Protein AF-A0AA41MYR1-F1 (afdb_monomer_lite)

pLDDT: mean 77.7, std 19.56, range [28.16, 98.12]

Sequence (293 aa):
MASEVIKYEYHVLYSSSYQVPVLYFRASFLDGRPLALKDIWEGVHECYQTRLLQGPWDTITQQEHPILGQPFFVLHPCKTNEFMTPILKNAQKINRLSLKFGDDENPQSLDIRFFLTNYNKWSSQSWFSLHRVEIIFNNSVQATFNVTGIYAPTSYSYHCQRVSSLQQRDALLLPSDTDDVSSLWEVTFVDFQIQGFTIEGRQFAKARDCTSSFSPAVLIGLAMSLILLLVLAYALHMLIYLRYLDRHYEFITSPAHFPPLKARDMAEEKELLRSQGIECYELRSQQICKIYV

InterPro domains:
  IPR007135 Ubiquitin-like-conjugating enzyme Atg3/Atg10 [PF03987] (3-93)
  IPR008388 V0 complex accessory subunit Ac45 [PTHR12471] (93-259)
  IPR046756 V-type proton ATPase subunit S1/VOA1, transmembrane domain [PF20520] (213-248)

Organism: Sciurus carolinensis (NCBI:txid30640)

Structure (mmCIF, N/CA/C/O backbone):
data_AF-A0AA41MYR1-F1
#
_entry.id   AF-A0AA41MYR1-F1
#
loop_
_atom_site.group_PDB
_atom_site.id
_atom_site.type_symbol
_atom_site.label_atom_id
_atom_site.label_alt_id
_atom_site.label_comp_id
_atom_site.label_asym_id
_atom_site.label_entity_id
_atom_site.label_seq_id
_atom_site.pdbx_PDB_ins_code
_atom_site.Cartn_x
_atom_site.Cartn_y
_atom_site.Cartn_z
_atom_site.occupancy
_atom_site.B_iso_or_equiv
_atom_site.auth_seq_id
_atom_site.auth_comp_id
_atom_site.auth_asym_id
_atom_site.auth_atom_id
_atom_site.pdbx_PDB_model_num
ATOM 1 N N . MET A 1 1 ? -3.295 21.783 44.859 1.00 38.41 1 MET A N 1
ATOM 2 C CA . MET A 1 1 ? -4.751 21.740 44.610 1.00 38.41 1 MET A CA 1
ATOM 3 C C . MET A 1 1 ? -5.062 20.359 44.065 1.00 38.41 1 MET A C 1
ATOM 5 O O . MET A 1 1 ? -4.294 19.892 43.233 1.00 38.41 1 MET A O 1
ATOM 9 N N . ALA A 1 2 ? -6.060 19.660 44.607 1.00 51.03 2 ALA A N 1
ATOM 10 C CA . ALA A 1 2 ? -6.429 18.339 44.104 1.00 51.03 2 ALA A CA 1
ATOM 11 C C . ALA A 1 2 ? -6.940 18.486 42.663 1.00 51.03 2 ALA A C 1
ATOM 13 O O . ALA A 1 2 ? -7.755 19.364 42.399 1.00 51.03 2 ALA A O 1
ATOM 14 N N . SER A 1 3 ? -6.418 17.678 41.742 1.00 62.41 3 SER A N 1
ATOM 15 C CA . SER A 1 3 ? -6.932 17.619 40.374 1.00 62.41 3 SER A CA 1
ATOM 16 C C . SER A 1 3 ? -8.319 16.983 40.427 1.00 62.41 3 SER A C 1
ATOM 18 O O . SER A 1 3 ? -8.440 15.821 40.821 1.00 62.41 3 SER A O 1
ATOM 20 N N . GLU A 1 4 ? -9.366 17.745 40.115 1.00 77.06 4 GLU A N 1
ATOM 21 C CA . GLU A 1 4 ? -10.720 17.200 40.038 1.00 77.06 4 GLU A CA 1
ATOM 22 C C . GLU A 1 4 ? -10.826 16.277 38.819 1.00 77.06 4 GLU A C 1
ATOM 24 O O . GLU A 1 4 ? -10.521 16.655 37.689 1.00 77.06 4 GLU A O 1
ATOM 29 N N . VAL A 1 5 ? -11.231 15.030 39.057 1.00 84.56 5 VAL A N 1
ATOM 30 C CA . VAL A 1 5 ? -11.364 14.016 38.008 1.00 84.56 5 VAL A CA 1
ATOM 31 C C . VAL A 1 5 ? -12.764 14.102 37.403 1.00 84.56 5 VAL A C 1
ATOM 33 O O . VAL A 1 5 ? -13.764 14.024 38.119 1.00 84.56 5 VAL A O 1
ATOM 36 N N . ILE A 1 6 ? -12.832 14.226 36.078 1.00 89.44 6 ILE A N 1
ATOM 37 C CA . ILE A 1 6 ? -14.083 14.312 35.317 1.00 89.44 6 ILE A CA 1
ATOM 38 C C . ILE A 1 6 ? -14.352 12.966 34.640 1.00 89.44 6 ILE A C 1
ATOM 40 O O . ILE A 1 6 ? -13.485 12.409 33.964 1.00 89.44 6 ILE A O 1
ATOM 44 N N . LYS A 1 7 ? -15.572 12.450 34.794 1.00 90.44 7 LYS A N 1
ATOM 45 C CA . LYS A 1 7 ? -16.062 11.263 34.094 1.00 90.44 7 LYS A CA 1
ATOM 46 C C . LYS A 1 7 ? -16.790 11.686 32.824 1.00 90.44 7 LYS A C 1
ATOM 48 O O . LYS A 1 7 ? -17.745 12.456 32.892 1.00 90.44 7 LYS A O 1
ATOM 53 N N . TYR A 1 8 ? -16.383 11.119 31.692 1.00 92.19 8 TYR A N 1
ATOM 54 C CA . TYR A 1 8 ? -17.065 11.285 30.411 1.00 92.19 8 TYR A CA 1
ATOM 55 C C . TYR A 1 8 ? -17.783 10.002 29.997 1.00 92.19 8 TYR A C 1
ATOM 57 O O . TYR A 1 8 ? -17.274 8.896 30.178 1.00 92.19 8 TYR A O 1
ATOM 65 N N . GLU A 1 9 ? -18.956 10.165 29.403 1.00 93.50 9 GLU A N 1
ATOM 66 C CA . GLU A 1 9 ? -19.719 9.109 28.747 1.00 93.50 9 GLU A CA 1
ATOM 67 C C . GLU A 1 9 ? -20.004 9.536 27.314 1.00 93.50 9 GLU A C 1
ATOM 69 O O . GLU A 1 9 ? -20.480 10.649 27.090 1.00 93.50 9 GLU A O 1
ATOM 74 N N . TYR A 1 10 ? -19.700 8.658 26.359 1.00 95.69 10 TYR A N 1
ATOM 75 C CA . TYR A 1 10 ? -19.761 8.943 24.929 1.00 95.69 10 TYR A CA 1
ATOM 76 C C . TYR A 1 10 ? -20.659 7.939 24.221 1.00 95.69 10 TYR A C 1
ATOM 78 O O . TYR A 1 10 ? -20.451 6.733 24.345 1.00 95.69 10 TYR A O 1
ATOM 86 N N . HIS A 1 11 ? -21.584 8.433 23.408 1.00 96.44 11 HIS A N 1
ATOM 87 C CA . HIS A 1 11 ? -22.395 7.646 22.491 1.00 96.44 11 HIS A CA 1
ATOM 88 C C . HIS A 1 11 ? -22.179 8.149 21.065 1.00 96.44 11 HIS A C 1
ATOM 90 O O . HIS A 1 11 ? -22.248 9.346 20.791 1.00 96.44 11 HIS A O 1
ATOM 96 N N . VAL A 1 12 ? -21.928 7.229 20.138 1.00 95.50 12 VAL A N 1
ATOM 97 C CA . VAL A 1 12 ? -21.789 7.546 18.714 1.00 95.50 12 VAL A CA 1
ATOM 98 C C . VAL A 1 12 ? -23.014 7.010 17.995 1.00 95.50 12 VAL A C 1
ATOM 100 O O . VAL A 1 12 ? -23.245 5.803 17.971 1.00 95.50 12 VAL A O 1
ATOM 103 N N . LEU A 1 13 ? -23.807 7.912 17.423 1.00 94.00 13 LEU A N 1
ATOM 104 C CA . LEU A 1 13 ? -25.034 7.584 16.703 1.00 94.00 13 LEU A CA 1
ATOM 105 C C . LEU A 1 13 ? -24.888 7.945 15.230 1.00 94.00 13 LEU A C 1
ATOM 107 O O . LEU A 1 13 ? -24.171 8.874 14.875 1.00 94.00 13 LEU A O 1
ATOM 111 N N . TYR A 1 14 ? -25.582 7.228 14.354 1.00 93.88 14 TYR A N 1
ATOM 112 C CA . TYR A 1 14 ? -25.609 7.561 12.935 1.00 93.88 14 TYR A CA 1
ATOM 113 C C . TYR A 1 14 ? -26.706 8.592 12.646 1.00 93.88 14 TYR A C 1
ATOM 115 O O . TYR A 1 14 ? -27.874 8.347 12.944 1.00 93.88 14 TYR A O 1
ATOM 123 N N . SER A 1 15 ? -26.349 9.731 12.043 1.00 91.25 15 SER A N 1
ATOM 124 C CA . SER A 1 15 ? -27.327 10.699 11.537 1.00 91.25 15 SER A CA 1
ATOM 125 C C . SER A 1 15 ? -27.642 10.407 10.077 1.00 91.25 15 SER A C 1
ATOM 127 O O . SER A 1 15 ? -26.793 10.580 9.202 1.00 91.25 15 SER A O 1
ATOM 129 N N . SER A 1 16 ? -28.882 10.008 9.799 1.00 90.69 16 SER A N 1
ATOM 130 C CA . SER A 1 16 ? -29.359 9.766 8.434 1.00 90.69 16 SER A CA 1
ATOM 131 C C . SER A 1 16 ? -29.373 11.038 7.583 1.00 90.69 16 SER A C 1
ATOM 133 O O . SER A 1 16 ? -29.018 10.978 6.410 1.00 90.69 16 SER A O 1
ATOM 135 N N . SER A 1 17 ? -29.718 12.185 8.175 1.00 90.31 17 SER A N 1
ATOM 136 C CA . SER A 1 17 ? -29.807 13.473 7.476 1.00 90.31 17 SER A CA 1
ATOM 137 C C . SER A 1 17 ? -28.455 13.975 6.969 1.00 90.31 17 SER A C 1
ATOM 139 O O . SER A 1 17 ? -28.385 14.542 5.883 1.00 90.31 17 SER A O 1
ATOM 141 N N . TYR A 1 18 ? -27.384 13.765 7.740 1.00 88.56 18 TYR A N 1
ATOM 142 C CA . TYR A 1 18 ? -26.031 14.201 7.374 1.00 88.56 18 TYR A CA 1
ATOM 143 C C . TYR A 1 18 ? -25.155 13.067 6.825 1.00 88.56 18 TYR A C 1
ATOM 145 O O . TYR A 1 18 ? -24.056 13.339 6.352 1.00 88.56 18 TYR A O 1
ATOM 153 N N . GLN A 1 19 ? -25.623 11.815 6.888 1.00 91.38 19 GLN A N 1
ATOM 154 C CA . GLN A 1 19 ? -24.891 10.609 6.480 1.00 91.38 19 GLN A CA 1
ATOM 155 C C . GLN A 1 19 ? -23.525 10.453 7.173 1.00 91.38 19 GLN A C 1
ATOM 157 O O . GLN A 1 19 ? -22.546 10.011 6.574 1.00 91.38 19 GLN A O 1
ATOM 162 N N . VAL A 1 20 ? -23.445 10.823 8.454 1.00 91.38 20 VAL A N 1
ATOM 163 C CA . VAL A 1 20 ? -22.211 10.786 9.256 1.00 91.38 20 VAL A CA 1
ATOM 164 C C . VAL A 1 20 ? -22.483 10.276 10.674 1.00 91.38 20 VAL A C 1
ATOM 166 O O . VAL A 1 20 ? -23.604 10.427 11.175 1.00 91.38 20 VAL A O 1
ATOM 169 N N . PRO A 1 21 ? -21.476 9.695 11.355 1.00 93.81 21 PRO A N 1
ATOM 170 C CA . PRO A 1 21 ? -21.543 9.491 12.795 1.00 93.81 21 PRO A CA 1
ATOM 171 C C . PRO A 1 21 ? -21.582 10.838 13.533 1.00 93.81 21 PRO A C 1
ATOM 173 O O . PRO A 1 21 ? -20.940 11.811 13.133 1.00 93.81 21 PRO A O 1
ATOM 176 N N . VAL A 1 22 ? -22.327 10.880 14.631 1.00 93.56 22 VAL A N 1
ATOM 177 C CA . VAL A 1 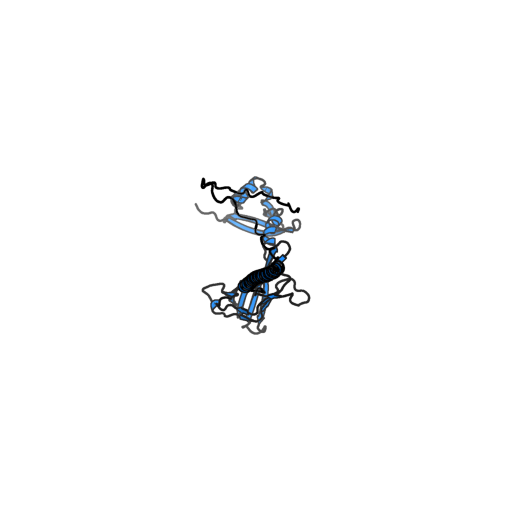22 ? -22.537 12.047 15.490 1.00 93.56 22 VAL A CA 1
ATOM 178 C C . VAL A 1 22 ? -22.222 11.657 16.921 1.00 93.56 22 VAL A C 1
ATOM 180 O O . VAL A 1 22 ? -22.708 10.639 17.418 1.00 93.56 22 VAL A O 1
ATOM 183 N N . LEU A 1 23 ? -21.393 12.466 17.574 1.00 93.81 23 LEU A N 1
ATOM 184 C CA . LEU A 1 23 ? -20.975 12.240 18.948 1.00 93.81 23 LEU A CA 1
ATOM 185 C C . LEU A 1 23 ? -21.937 12.933 19.912 1.00 93.81 23 LEU A C 1
ATOM 187 O O . LEU A 1 23 ? -22.057 14.159 19.905 1.00 93.81 23 LEU A O 1
ATOM 191 N N . TYR A 1 24 ? -22.556 12.132 20.768 1.00 94.88 24 TYR A N 1
ATOM 192 C CA . TYR A 1 24 ? -23.287 12.555 21.950 1.00 94.88 24 TYR A CA 1
ATOM 193 C C . TYR A 1 24 ? -22.416 12.267 23.165 1.00 94.88 24 TYR A C 1
ATOM 195 O O . TYR A 1 24 ? -21.810 11.201 23.257 1.00 94.88 24 TYR A O 1
ATOM 203 N N . PHE A 1 25 ? -22.346 13.188 24.113 1.00 94.50 25 PHE A N 1
ATOM 204 C CA . PHE A 1 25 ? -21.599 12.961 25.338 1.00 94.50 25 PHE A CA 1
ATOM 205 C C . PHE A 1 25 ? -22.210 13.671 26.535 1.00 94.50 25 PHE A C 1
ATOM 207 O O . PHE A 1 25 ? -22.916 14.670 26.408 1.00 94.50 25 PHE A O 1
ATOM 214 N N . ARG A 1 26 ? -21.909 13.158 27.722 1.00 93.25 26 ARG A N 1
ATOM 215 C CA . ARG A 1 26 ? -22.139 13.855 28.985 1.00 93.25 26 ARG A CA 1
ATOM 216 C C . ARG A 1 26 ? -20.888 13.783 29.840 1.00 93.25 26 ARG A C 1
ATOM 218 O O . ARG A 1 26 ? -20.126 12.821 29.752 1.00 93.25 26 ARG A O 1
ATOM 225 N N . ALA A 1 27 ? -20.692 14.810 30.652 1.00 92.06 27 ALA A N 1
ATOM 226 C CA . ALA A 1 27 ? -19.582 14.895 31.580 1.00 92.06 27 ALA A CA 1
ATOM 227 C C . ALA A 1 27 ? -20.120 15.187 32.980 1.00 92.06 27 ALA A C 1
ATOM 229 O O . ALA A 1 27 ? -21.015 16.019 33.147 1.00 92.06 27 ALA A O 1
ATOM 230 N N . SER A 1 28 ? -19.580 14.499 33.978 1.00 91.81 28 SER A N 1
ATOM 231 C CA . SER A 1 28 ? -19.906 14.725 35.383 1.00 91.81 28 SER A CA 1
ATOM 232 C C . SER A 1 28 ? -18.659 14.613 36.250 1.00 91.81 28 SER A C 1
ATOM 234 O O . SER A 1 28 ? -17.738 13.853 35.944 1.00 91.81 28 SER A O 1
ATOM 236 N N . PHE A 1 29 ? -18.647 15.320 37.370 1.00 89.50 29 PHE A N 1
ATOM 237 C CA . PHE A 1 29 ? -17.667 15.105 38.428 1.00 89.50 29 PHE A CA 1
ATOM 238 C C . PHE A 1 29 ? -17.870 13.721 39.073 1.00 89.50 29 PHE A C 1
ATOM 240 O O . PHE A 1 29 ? -18.916 13.084 38.905 1.00 89.50 29 PHE A O 1
ATOM 247 N N . LEU A 1 30 ? -16.876 13.237 39.826 1.00 86.75 30 LEU A N 1
ATOM 248 C CA . LEU A 1 30 ? -16.985 11.961 40.554 1.00 86.75 30 LEU A CA 1
ATOM 249 C C . LEU A 1 30 ? -18.105 11.948 41.608 1.00 86.75 30 LEU A C 1
ATOM 251 O O . LEU A 1 30 ? -18.591 10.878 41.961 1.00 86.75 30 LEU A O 1
ATOM 255 N N . ASP A 1 31 ? -18.536 13.118 42.080 1.00 86.81 31 ASP A N 1
ATOM 256 C CA . ASP A 1 31 ? -19.675 13.278 42.991 1.00 86.81 31 ASP A CA 1
ATOM 257 C C . ASP A 1 31 ? -21.046 13.227 42.279 1.00 86.81 31 ASP A C 1
ATOM 259 O O . ASP A 1 31 ? -22.088 13.331 42.924 1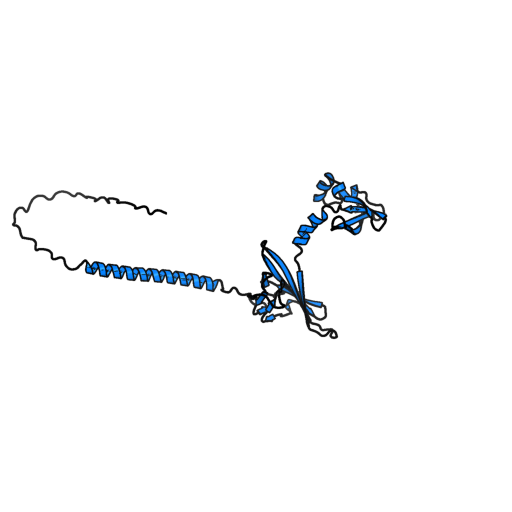.00 86.81 31 ASP A O 1
ATOM 263 N N . GLY A 1 32 ? -21.056 13.049 40.953 1.00 83.81 32 GLY A N 1
ATOM 264 C CA . GLY A 1 32 ? -22.261 12.935 40.135 1.00 83.81 32 GLY A CA 1
ATOM 265 C C . GLY A 1 32 ? -22.849 14.266 39.666 1.00 83.81 32 GLY A C 1
ATOM 266 O O . GLY A 1 32 ? -23.823 14.250 38.912 1.00 83.81 32 GLY A O 1
ATOM 267 N N . ARG A 1 33 ? -22.275 15.418 40.042 1.00 89.25 33 ARG A N 1
ATOM 268 C CA . ARG A 1 33 ? -22.719 16.718 39.517 1.00 89.25 33 ARG A CA 1
ATOM 269 C C . ARG A 1 33 ? -22.378 16.830 38.021 1.00 89.25 33 ARG A C 1
ATOM 271 O O . ARG A 1 33 ? -21.235 16.555 37.649 1.00 89.25 33 ARG A O 1
ATOM 278 N N . PRO A 1 34 ? -23.326 17.217 37.148 1.00 88.00 34 PRO A N 1
ATOM 279 C CA . PRO A 1 34 ? -23.046 17.403 35.727 1.00 88.00 34 PRO A CA 1
ATOM 280 C C . PRO A 1 34 ? -22.180 18.647 35.501 1.00 88.00 34 PRO A C 1
ATOM 282 O O . PRO A 1 34 ? -22.330 19.644 36.208 1.00 88.00 34 PRO A O 1
ATOM 285 N N . LEU A 1 35 ? -21.300 18.601 34.501 1.00 88.81 35 LEU A N 1
ATOM 286 C CA . LEU A 1 35 ? -20.537 19.774 34.071 1.00 88.81 35 LEU A CA 1
ATOM 287 C C . LEU A 1 35 ? -21.437 20.751 33.311 1.00 88.81 35 LEU A C 1
ATOM 289 O O . LEU A 1 35 ? -22.296 20.337 32.523 1.00 88.81 35 LEU A O 1
ATOM 293 N N . ALA A 1 36 ? -21.214 22.051 33.509 1.00 85.62 36 ALA A N 1
ATOM 294 C CA . ALA A 1 36 ? -21.878 23.069 32.713 1.00 85.62 36 ALA A CA 1
ATOM 295 C C . ALA A 1 36 ? -21.225 23.184 31.328 1.00 85.62 36 ALA A C 1
ATOM 297 O O . ALA A 1 36 ? -20.049 22.875 31.135 1.00 85.62 36 ALA A O 1
ATOM 298 N N . LEU A 1 37 ? -21.979 23.702 30.354 1.00 82.75 37 LEU A N 1
ATOM 299 C CA . LEU A 1 37 ? -21.476 23.929 28.993 1.00 82.75 37 LEU A CA 1
ATOM 300 C C . LEU A 1 37 ? -20.214 24.810 28.974 1.00 82.75 37 LEU A C 1
ATOM 302 O O . LEU A 1 37 ? -19.312 24.583 28.174 1.00 82.75 37 LEU A O 1
ATOM 306 N N . LYS A 1 38 ? -20.140 25.786 29.887 1.00 81.75 38 LYS A N 1
ATOM 307 C CA . LYS A 1 38 ? -18.980 26.667 30.038 1.00 81.75 38 LYS A CA 1
ATOM 308 C C . LYS A 1 38 ? -17.718 25.888 30.425 1.00 81.75 38 LYS A C 1
ATOM 310 O O . LYS A 1 38 ? -16.690 26.064 29.781 1.00 81.75 38 LYS A O 1
ATOM 315 N N . ASP A 1 39 ? -17.826 24.990 31.402 1.00 84.94 39 ASP A N 1
ATOM 316 C CA . ASP A 1 39 ? -16.708 24.160 31.869 1.00 84.94 39 ASP A CA 1
ATOM 317 C C . ASP A 1 39 ? -16.223 23.218 30.756 1.00 84.94 39 ASP A C 1
ATOM 319 O O . ASP A 1 39 ? -15.030 22.968 30.592 1.00 84.94 39 ASP A O 1
ATOM 323 N N . ILE A 1 40 ? -17.156 22.731 29.931 1.00 84.88 40 ILE A N 1
ATOM 324 C CA . ILE A 1 40 ? -16.845 21.902 28.761 1.00 84.88 40 ILE A CA 1
ATOM 325 C C . ILE A 1 40 ? -16.066 22.702 27.716 1.00 84.88 40 ILE A C 1
ATOM 327 O O . ILE A 1 40 ? -15.099 22.183 2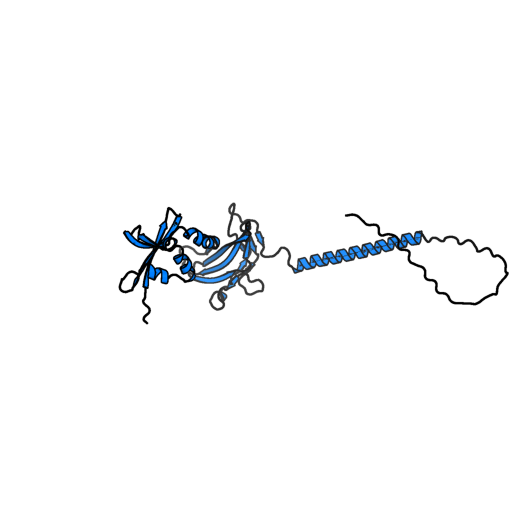7.164 1.00 84.88 40 ILE A O 1
ATOM 331 N N . TRP A 1 41 ? -16.452 23.951 27.441 1.00 80.88 41 TRP A N 1
ATOM 332 C CA . TRP A 1 41 ? -15.729 24.809 26.498 1.00 80.88 41 TRP A CA 1
ATOM 333 C C . TRP A 1 41 ? -14.322 25.165 26.976 1.00 80.88 41 TRP A C 1
ATOM 335 O O . TRP A 1 41 ? -13.403 25.173 26.159 1.00 80.88 41 TRP A O 1
ATOM 345 N N . GLU A 1 42 ? -14.135 25.400 28.275 1.00 80.88 42 GLU A N 1
ATOM 346 C CA . GLU A 1 42 ? -12.810 25.634 28.868 1.00 80.88 42 GLU A CA 1
ATOM 347 C C . GLU A 1 42 ? -11.898 24.399 28.746 1.00 80.88 42 GLU A C 1
ATOM 349 O O . GLU A 1 42 ? -10.685 24.537 28.597 1.00 80.88 42 GLU A O 1
ATOM 354 N N . GLY A 1 43 ? -12.478 23.192 28.724 1.00 79.19 43 GLY A N 1
ATOM 355 C CA . GLY A 1 43 ? -11.758 21.934 28.509 1.00 79.19 43 GLY A CA 1
ATOM 356 C C . GLY A 1 43 ? -11.403 21.619 27.050 1.00 79.19 43 GLY A C 1
ATOM 357 O O . GLY A 1 43 ? -10.643 20.680 26.796 1.00 79.19 43 GLY A O 1
ATOM 358 N N . VAL A 1 44 ? -11.929 22.365 26.072 1.00 81.31 44 VAL A N 1
ATOM 359 C CA . VAL A 1 44 ? -11.576 22.170 24.659 1.00 81.31 44 VAL A CA 1
ATOM 360 C C . VAL A 1 44 ? -10.174 22.721 24.394 1.00 81.31 44 VAL A C 1
ATOM 362 O O . VAL A 1 44 ? -9.810 23.792 24.875 1.00 81.31 44 VAL A O 1
ATOM 365 N N . HIS A 1 45 ? -9.389 21.993 23.594 1.00 81.00 45 HIS A N 1
ATOM 366 C CA . HIS A 1 45 ? -8.027 22.383 23.232 1.00 81.00 45 HIS A CA 1
ATOM 367 C C . HIS A 1 45 ? -7.974 23.810 22.657 1.00 81.00 45 HIS A C 1
ATOM 369 O O . HIS A 1 45 ? -8.808 24.188 21.831 1.00 81.00 45 HIS A O 1
ATOM 375 N N . GLU A 1 46 ? -6.953 24.574 23.051 1.00 80.94 46 GLU A N 1
ATOM 376 C CA . GLU A 1 46 ? -6.812 2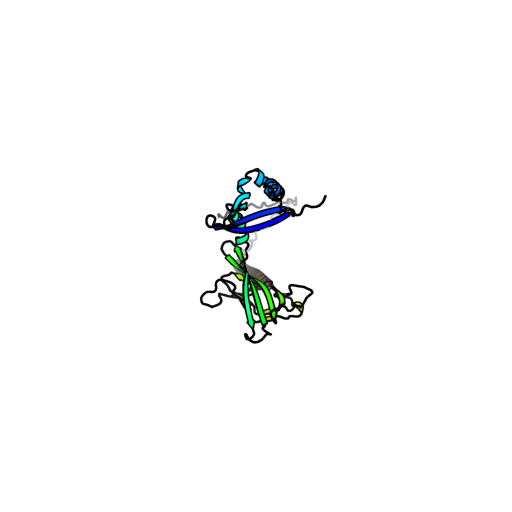6.015 22.791 1.00 80.94 46 GLU A CA 1
ATOM 377 C C . GLU A 1 46 ? -7.013 26.393 21.313 1.00 80.94 46 GLU A C 1
ATOM 379 O O . GLU A 1 46 ? -7.720 27.347 20.997 1.00 80.94 46 GLU A O 1
ATOM 384 N N . CYS A 1 47 ? -6.498 25.576 20.388 1.00 77.69 47 CYS A N 1
ATOM 385 C CA . CYS A 1 47 ? -6.645 25.799 18.944 1.00 77.69 47 CYS A CA 1
ATOM 386 C C . CYS A 1 47 ? -8.100 25.825 18.429 1.00 77.69 47 CYS A C 1
ATOM 388 O O . CYS A 1 47 ? -8.352 26.357 17.348 1.00 77.69 47 CYS A O 1
ATOM 390 N N . TYR A 1 48 ? -9.058 25.275 19.179 1.00 73.06 48 TYR A N 1
ATOM 391 C CA . TYR A 1 48 ? -10.481 25.286 18.836 1.00 73.06 48 TYR A CA 1
ATOM 392 C C . TYR A 1 48 ? -11.291 26.292 19.664 1.00 73.06 48 TYR A C 1
ATOM 394 O O . TYR A 1 48 ? -12.406 26.632 19.262 1.00 73.06 48 TYR A O 1
ATOM 402 N N . GLN A 1 49 ? -10.744 26.828 20.761 1.00 76.06 49 GLN A N 1
ATOM 403 C CA . GLN A 1 49 ? -11.442 27.797 21.616 1.00 76.06 49 GLN A CA 1
ATOM 404 C C . GLN A 1 49 ? -11.808 29.077 20.854 1.00 76.06 49 GLN A C 1
ATOM 406 O O . GLN A 1 49 ? -12.924 29.577 20.977 1.00 76.06 49 GLN A O 1
ATOM 411 N N . THR A 1 50 ? -10.928 29.567 19.975 1.00 69.38 50 THR A N 1
ATOM 412 C CA . THR A 1 50 ? -11.203 30.753 19.143 1.00 69.38 50 THR A CA 1
ATOM 413 C C . THR A 1 50 ? -12.416 30.556 18.228 1.00 69.38 50 THR A C 1
ATOM 415 O O . THR A 1 50 ? -13.168 31.497 17.986 1.00 69.38 50 THR A O 1
ATOM 418 N N . ARG A 1 51 ? -12.647 29.326 17.746 1.00 69.06 51 ARG A N 1
ATOM 419 C CA . ARG A 1 51 ? -13.808 28.981 16.910 1.00 69.06 51 ARG A CA 1
ATOM 420 C C . ARG A 1 51 ? -15.089 28.872 17.742 1.00 69.06 51 ARG A C 1
ATOM 422 O O . ARG A 1 51 ? -16.138 29.315 17.283 1.00 69.06 51 ARG A O 1
ATOM 429 N N . LEU A 1 52 ? -14.994 28.360 18.970 1.00 70.12 52 LEU A N 1
ATOM 430 C CA . LEU A 1 52 ? -16.116 28.324 19.915 1.00 70.12 52 LEU A CA 1
ATOM 431 C C . LEU A 1 52 ? -16.600 29.730 20.301 1.00 70.12 52 LEU A C 1
ATOM 433 O O . LEU A 1 52 ? -17.791 29.918 20.510 1.00 70.12 52 LEU A O 1
ATOM 437 N N . LEU A 1 53 ? -15.716 30.732 20.335 1.00 66.50 53 LEU A N 1
ATOM 438 C CA . LEU A 1 53 ? -16.094 32.124 20.616 1.00 66.50 53 LEU A CA 1
ATOM 439 C C . LEU A 1 53 ? -16.825 32.814 19.449 1.00 66.50 53 LEU A C 1
ATOM 441 O O . LEU A 1 53 ? -17.612 33.726 19.684 1.00 66.50 53 LEU A O 1
ATOM 445 N N . GLN A 1 54 ? -16.576 32.397 18.202 1.00 67.75 54 GLN A N 1
ATOM 446 C CA . GLN A 1 54 ? -17.192 32.991 17.003 1.00 67.75 54 GLN A CA 1
ATOM 447 C C . GLN A 1 54 ? -18.571 32.399 16.674 1.00 67.75 54 GLN A C 1
ATOM 449 O O . GLN A 1 54 ? -19.415 33.097 16.118 1.00 67.75 54 GLN A O 1
ATOM 454 N N . GLY A 1 55 ? -18.799 31.131 17.026 1.00 67.50 55 GLY A N 1
ATOM 455 C CA . GLY A 1 55 ? -20.042 30.400 16.766 1.00 67.50 55 GLY A CA 1
ATOM 456 C C . GLY A 1 55 ? -20.229 29.254 17.766 1.00 67.50 55 GLY A C 1
ATOM 457 O O . GLY A 1 55 ? -20.058 28.091 17.396 1.00 67.50 55 GLY A O 1
ATOM 458 N N . PRO A 1 56 ? -20.546 29.547 19.042 1.00 65.19 56 PRO A N 1
ATOM 459 C CA . PRO A 1 56 ? -20.551 28.550 20.122 1.00 65.19 56 PRO A CA 1
ATOM 460 C C . PRO A 1 56 ? -21.508 27.383 19.858 1.00 65.19 56 PRO A C 1
ATOM 462 O O . PRO A 1 56 ? -21.191 26.228 20.148 1.00 65.19 56 PRO A O 1
ATOM 465 N N . TRP A 1 57 ? -22.646 27.683 19.232 1.00 64.25 57 TRP A N 1
ATOM 466 C CA . TRP A 1 57 ? -23.698 26.720 18.903 1.00 64.25 57 TRP A CA 1
ATOM 467 C C . TRP A 1 57 ? -23.447 25.947 17.604 1.00 64.25 57 TRP A C 1
ATOM 469 O O . TRP A 1 57 ? -24.118 24.952 17.349 1.00 64.25 57 TRP A O 1
ATOM 479 N N . ASP A 1 58 ? -22.459 26.348 16.803 1.00 71.25 58 ASP A N 1
ATOM 480 C CA . ASP A 1 58 ? -22.148 25.681 15.533 1.00 71.25 58 ASP A CA 1
ATOM 481 C C . ASP A 1 58 ? -21.245 24.453 15.727 1.00 71.25 58 ASP A C 1
ATOM 483 O O . ASP A 1 58 ? -21.009 23.692 14.788 1.00 71.25 58 ASP A O 1
ATOM 487 N N . THR A 1 59 ? -20.726 24.256 16.947 1.00 77.44 59 THR A N 1
ATOM 488 C CA . THR A 1 59 ? -19.801 23.163 17.282 1.00 77.44 59 THR A CA 1
ATOM 489 C C . THR A 1 59 ? -20.377 22.225 18.342 1.00 77.44 59 THR A C 1
ATOM 491 O O . THR A 1 59 ? -20.493 21.034 18.068 1.00 77.44 59 THR A O 1
ATOM 494 N N . ILE A 1 60 ? -20.761 22.721 19.527 1.00 87.00 60 ILE A N 1
ATOM 495 C CA . ILE A 1 60 ? -21.315 21.900 20.621 1.00 87.00 60 ILE A CA 1
ATOM 496 C C . ILE A 1 60 ? -22.658 22.487 21.054 1.00 87.00 60 ILE A C 1
ATOM 498 O O . ILE A 1 60 ? -22.750 23.663 21.392 1.00 87.00 60 ILE A O 1
ATOM 502 N N . THR A 1 61 ? -23.695 21.656 21.080 1.00 87.25 61 THR A N 1
ATOM 503 C CA . THR A 1 61 ? -25.053 22.036 21.509 1.00 87.25 61 THR A CA 1
ATOM 504 C C . THR A 1 61 ? -25.580 21.056 22.547 1.00 87.25 61 THR A C 1
ATOM 506 O O . THR A 1 61 ? -25.042 19.962 22.680 1.00 87.25 61 THR A O 1
ATOM 509 N N . GLN A 1 62 ? -26.624 21.420 23.289 1.00 89.25 62 GLN A N 1
ATOM 510 C CA . GLN A 1 62 ? -27.325 20.487 24.172 1.00 89.25 62 GLN A CA 1
ATOM 511 C C . GLN A 1 62 ? -28.598 20.001 23.475 1.00 89.25 62 GLN A C 1
ATOM 513 O O . GLN A 1 62 ? -29.394 20.816 23.013 1.00 89.25 62 GLN A O 1
ATOM 518 N N . GLN A 1 63 ? -28.782 18.685 23.379 1.00 91.12 63 GLN A N 1
ATOM 519 C CA . GLN A 1 63 ? -29.962 18.065 22.774 1.00 91.12 63 GLN A CA 1
ATOM 520 C C . GLN A 1 63 ? -30.377 16.821 23.559 1.00 91.12 63 GLN A C 1
ATOM 522 O O . GLN A 1 63 ? -29.631 16.293 24.384 1.00 91.12 63 GLN A O 1
ATOM 527 N N . GLU A 1 64 ? -31.583 16.340 23.293 1.00 93.88 64 GLU A N 1
ATOM 528 C CA . GLU A 1 64 ? -32.064 15.084 23.849 1.00 93.88 64 GLU A CA 1
ATOM 529 C C . GLU A 1 64 ? -31.436 13.892 23.114 1.00 93.88 64 GLU A C 1
ATOM 531 O O . GLU A 1 64 ? -31.348 13.858 21.885 1.00 93.88 64 GLU A O 1
ATOM 536 N N . HIS A 1 65 ? -30.967 12.904 23.872 1.00 94.06 65 HIS A N 1
ATOM 537 C CA . HIS A 1 65 ? -30.384 11.691 23.320 1.00 94.06 65 HIS A CA 1
ATOM 538 C C . HIS A 1 65 ? -31.467 10.836 22.635 1.00 94.06 65 HIS A C 1
ATOM 540 O O . HIS A 1 65 ? -32.370 10.368 23.335 1.00 94.06 65 HIS A O 1
ATOM 546 N N . PRO A 1 66 ? -31.351 10.515 21.328 1.00 91.62 66 PRO A N 1
ATOM 547 C CA . PRO A 1 66 ? -32.432 9.895 20.549 1.00 91.62 66 PRO A CA 1
ATOM 548 C C . PRO A 1 66 ? -32.979 8.572 21.101 1.00 91.62 66 PRO A C 1
ATOM 550 O O . PRO A 1 66 ? -34.130 8.232 20.859 1.00 91.62 66 PRO A O 1
ATOM 553 N N . ILE A 1 67 ? -32.149 7.813 21.823 1.00 92.50 67 ILE A N 1
ATOM 554 C CA . ILE A 1 67 ? -32.521 6.504 22.389 1.00 92.50 67 ILE A CA 1
ATOM 555 C C . ILE A 1 67 ? -32.894 6.606 23.874 1.00 92.50 67 ILE A C 1
ATOM 557 O O . ILE A 1 67 ? -33.685 5.811 24.367 1.00 92.50 67 ILE A O 1
ATOM 561 N N . LEU A 1 68 ? -32.302 7.555 24.607 1.00 93.81 68 LEU A N 1
ATOM 562 C CA . LEU A 1 68 ? -32.372 7.573 26.075 1.00 93.81 68 LEU A CA 1
ATOM 563 C C . LEU A 1 68 ? -33.347 8.624 26.607 1.00 93.81 68 LEU A C 1
ATOM 565 O O . LEU A 1 68 ? -33.695 8.561 27.781 1.00 93.81 68 LEU A O 1
ATOM 569 N N . GLY A 1 69 ? -33.754 9.593 25.781 1.00 93.31 69 GLY A N 1
ATOM 570 C CA . GLY A 1 69 ? -34.656 10.670 26.192 1.00 93.31 69 GLY A CA 1
ATOM 571 C C . GLY A 1 69 ? -34.065 11.597 27.262 1.00 93.31 69 GLY A C 1
ATOM 572 O O . GLY A 1 69 ? -34.780 12.166 28.079 1.00 93.31 69 GLY A O 1
ATOM 573 N N . GLN A 1 70 ? -32.734 11.676 27.348 1.00 92.75 70 GLN A N 1
ATOM 574 C CA . GLN A 1 70 ? -32.013 12.417 28.388 1.00 92.75 70 GLN A CA 1
ATOM 575 C C . GLN A 1 70 ? -31.124 13.498 27.769 1.00 92.75 70 GLN A C 1
ATOM 577 O O . GLN A 1 70 ? -30.662 13.320 26.639 1.00 92.75 70 GLN A O 1
ATOM 582 N N . PRO A 1 71 ? -30.833 14.597 28.488 1.00 92.56 71 PRO A N 1
ATOM 583 C CA . PRO A 1 71 ? -30.012 15.679 27.962 1.00 92.56 71 PRO A CA 1
ATOM 584 C C . PRO A 1 71 ? -28.549 15.249 27.803 1.00 92.56 71 PRO A C 1
ATOM 586 O O . PRO A 1 71 ? -27.906 14.817 28.760 1.00 92.56 71 PRO A O 1
ATOM 589 N N . PHE A 1 72 ? -28.021 15.408 26.594 1.00 94.44 72 PHE A N 1
ATOM 590 C CA . PHE A 1 72 ? -26.627 15.171 26.229 1.00 94.44 72 PHE A CA 1
ATOM 591 C C . PHE A 1 72 ? -26.079 16.389 25.477 1.00 94.44 72 PHE A C 1
ATOM 593 O O . PHE A 1 72 ? -26.817 17.141 24.837 1.00 94.44 72 PHE A O 1
ATOM 600 N N . PHE A 1 73 ? -24.767 16.575 25.530 1.00 92.62 73 PHE A N 1
ATOM 601 C CA . PHE A 1 73 ? -24.072 17.461 24.609 1.00 92.62 73 PHE A CA 1
ATOM 602 C C . PHE A 1 73 ? -23.855 16.743 23.282 1.00 92.62 73 PHE A C 1
ATOM 604 O O . PHE A 1 73 ? -23.580 15.545 23.251 1.00 92.62 73 PHE A O 1
ATOM 611 N N . VAL A 1 74 ? -23.985 17.471 22.181 1.00 91.81 74 VAL A N 1
ATOM 612 C CA . VAL A 1 74 ? -23.905 16.948 20.820 1.00 91.81 74 VAL A CA 1
ATOM 613 C C . VAL A 1 74 ? -22.922 17.781 20.030 1.00 91.81 74 VAL A C 1
ATOM 615 O O . VAL A 1 74 ? -23.059 19.005 19.950 1.00 91.81 74 VAL A O 1
ATOM 618 N N . LEU A 1 75 ? -21.951 17.107 19.417 1.00 89.56 75 LEU A N 1
ATOM 619 C CA . LEU A 1 75 ? -21.092 17.726 18.421 1.00 89.56 75 LEU A CA 1
ATOM 620 C C . LEU A 1 75 ? -21.872 17.855 17.109 1.00 89.56 75 LEU A C 1
ATOM 622 O O . LEU A 1 75 ? -22.368 16.859 16.577 1.00 89.56 75 LEU A O 1
ATOM 626 N N . HIS A 1 76 ? -21.995 19.072 16.587 1.00 88.62 76 HIS A N 1
ATOM 627 C CA . HIS A 1 76 ? -22.838 19.326 15.426 1.00 88.62 76 HIS A CA 1
ATOM 628 C C . HIS A 1 76 ? -22.311 18.593 14.170 1.00 88.62 76 HIS A C 1
ATOM 630 O O . HIS A 1 76 ? -21.131 18.714 13.827 1.00 88.62 76 HIS A O 1
ATOM 636 N N . PRO A 1 77 ? -23.164 17.856 13.433 1.00 89.19 77 PRO A N 1
ATOM 637 C CA . PRO A 1 77 ? -22.719 16.958 12.363 1.00 89.19 77 PRO A CA 1
ATOM 638 C C . PRO A 1 77 ? -22.279 17.654 11.067 1.00 89.19 77 PRO A C 1
ATOM 640 O O . PRO A 1 77 ? -21.664 17.017 10.212 1.00 89.19 77 PRO A O 1
ATOM 643 N N . CYS A 1 78 ? -22.582 18.947 10.883 1.00 84.75 78 CYS A N 1
ATOM 644 C CA . CYS A 1 78 ? -22.393 19.634 9.595 1.00 84.75 78 CYS A CA 1
ATOM 645 C C . CYS A 1 78 ? -20.946 19.645 9.082 1.00 84.75 78 CYS A C 1
ATOM 647 O O . CYS A 1 78 ? -20.732 19.761 7.876 1.00 84.75 78 CYS A O 1
ATOM 649 N N . LYS A 1 79 ? -19.956 19.518 9.973 1.00 81.44 79 LYS A N 1
ATOM 650 C CA . LYS A 1 79 ? -18.533 19.509 9.615 1.00 81.44 79 LYS A CA 1
ATOM 651 C C . LYS A 1 79 ? -17.877 18.136 9.698 1.00 81.44 79 LYS A C 1
ATOM 653 O O . LYS A 1 79 ? -16.746 17.995 9.242 1.00 81.44 79 LYS A O 1
ATOM 658 N N . THR A 1 80 ? -18.565 17.105 10.193 1.00 85.88 80 THR A N 1
ATOM 659 C CA . THR A 1 80 ? -17.968 15.771 10.369 1.00 85.88 80 THR A CA 1
ATOM 660 C C . THR A 1 80 ? -17.459 15.201 9.045 1.00 85.88 80 THR A C 1
ATOM 662 O O . THR A 1 80 ? -16.369 14.642 9.001 1.00 85.88 80 THR A O 1
ATOM 665 N N . ASN A 1 81 ? -18.185 15.396 7.940 1.00 80.38 81 ASN A N 1
ATOM 666 C CA . ASN A 1 81 ? -17.750 14.911 6.626 1.00 80.38 81 ASN A CA 1
ATOM 667 C C . ASN A 1 81 ? -16.452 15.594 6.141 1.00 80.38 81 ASN A C 1
ATOM 669 O O . ASN A 1 81 ? -15.533 14.935 5.651 1.00 80.38 81 ASN A O 1
ATOM 673 N N . GLU A 1 82 ? -16.336 16.910 6.342 1.00 82.62 82 GLU A N 1
ATOM 674 C CA . GLU A 1 82 ? -15.131 17.683 6.007 1.00 82.62 82 GLU A CA 1
ATOM 675 C C . GLU A 1 82 ? -13.917 17.174 6.800 1.00 82.62 82 GLU A C 1
ATOM 677 O O . GLU A 1 82 ? -12.859 16.926 6.222 1.00 82.62 82 GLU A O 1
ATOM 682 N N . PHE A 1 83 ? -14.095 16.910 8.099 1.00 80.38 83 PHE A N 1
ATOM 683 C CA . PHE A 1 83 ? -13.051 16.343 8.959 1.00 80.38 83 PHE A CA 1
ATOM 684 C C . PHE A 1 83 ? -12.706 14.882 8.632 1.00 80.38 83 PHE A C 1
ATOM 686 O O . PHE A 1 83 ? -11.544 14.491 8.730 1.00 80.38 83 PHE A O 1
ATOM 693 N N . MET A 1 84 ? -13.679 14.070 8.210 1.00 77.31 84 MET A N 1
ATOM 694 C CA . MET A 1 84 ? -13.443 12.673 7.828 1.00 77.31 84 MET A CA 1
ATOM 695 C C . MET A 1 84 ? -12.796 12.536 6.446 1.00 77.31 84 MET A C 1
ATOM 697 O O . MET A 1 84 ? -12.084 11.567 6.203 1.00 77.31 84 MET A O 1
ATOM 701 N N . THR A 1 85 ? -12.980 13.501 5.544 1.00 74.44 85 THR A N 1
ATOM 702 C CA . THR A 1 85 ? -12.438 13.457 4.176 1.00 74.44 85 THR A CA 1
ATOM 703 C C . THR A 1 85 ? -10.922 13.200 4.110 1.00 74.44 85 THR A C 1
ATOM 705 O O . THR A 1 85 ? -10.523 12.287 3.384 1.00 74.44 85 THR A O 1
ATOM 708 N N . PRO A 1 86 ? -10.042 13.936 4.821 1.00 68.06 86 PRO A N 1
ATOM 709 C CA . PRO A 1 86 ? -8.606 13.651 4.803 1.00 68.06 86 PRO A CA 1
ATOM 710 C C . PRO A 1 86 ? -8.274 12.291 5.427 1.00 68.06 86 PRO A C 1
ATOM 712 O O . PRO A 1 86 ? -7.381 11.610 4.934 1.00 68.06 86 PRO A O 1
ATOM 715 N N . ILE A 1 87 ? -9.015 11.859 6.452 1.00 68.31 87 ILE A N 1
ATOM 716 C CA . ILE A 1 87 ? -8.831 10.546 7.088 1.00 68.31 87 ILE A CA 1
ATOM 717 C C . ILE A 1 87 ? -9.170 9.431 6.098 1.00 68.31 87 ILE A C 1
ATOM 719 O O . ILE A 1 87 ? -8.405 8.487 5.967 1.00 68.31 87 ILE A O 1
ATOM 723 N N . LEU A 1 88 ? -10.263 9.560 5.343 1.00 66.06 88 LEU A N 1
ATOM 724 C CA . LEU A 1 88 ? -10.679 8.586 4.332 1.00 66.06 88 LEU A CA 1
ATOM 725 C C . LEU A 1 88 ? -9.776 8.595 3.091 1.00 66.06 88 LEU A C 1
ATOM 727 O O . LEU A 1 88 ? -9.529 7.543 2.512 1.00 66.06 88 LEU A O 1
ATOM 731 N N . LYS A 1 89 ? -9.243 9.756 2.693 1.00 58.81 89 LYS A N 1
ATOM 732 C CA . LYS A 1 89 ? -8.237 9.851 1.618 1.00 58.81 89 LYS A CA 1
ATOM 733 C C . LYS A 1 89 ? -6.895 9.237 2.024 1.00 58.81 89 LYS A C 1
ATOM 735 O O . LYS A 1 89 ? -6.223 8.651 1.181 1.00 58.81 89 LYS A O 1
ATOM 740 N N . ASN A 1 90 ? -6.525 9.366 3.297 1.00 53.47 90 ASN A N 1
ATOM 741 C CA . ASN A 1 90 ? -5.293 8.815 3.861 1.00 53.47 90 ASN A CA 1
ATOM 742 C C . ASN A 1 90 ? -5.465 7.407 4.436 1.00 53.47 90 ASN A C 1
ATOM 744 O O . ASN A 1 90 ? -4.469 6.795 4.822 1.00 53.47 90 ASN A O 1
ATOM 748 N N . ALA A 1 91 ? -6.693 6.885 4.488 1.00 56.06 91 ALA A N 1
ATOM 749 C CA . ALA A 1 91 ? -6.967 5.497 4.809 1.00 56.06 91 ALA A CA 1
ATOM 750 C C . ALA A 1 91 ? -6.410 4.650 3.664 1.00 56.06 91 ALA A C 1
ATOM 752 O O . ALA A 1 91 ? -7.099 4.316 2.700 1.00 56.06 91 ALA A O 1
ATOM 753 N N . GLN A 1 92 ? -5.114 4.356 3.749 1.00 59.31 92 GLN A N 1
ATOM 754 C CA . GLN A 1 92 ? -4.448 3.397 2.892 1.00 59.31 92 GLN A CA 1
ATOM 755 C C . GLN A 1 92 ? -5.297 2.133 2.919 1.00 59.31 92 GLN A C 1
ATOM 757 O O . GLN A 1 92 ? -5.525 1.549 3.980 1.00 59.31 92 GLN A O 1
ATOM 762 N N . LYS A 1 93 ? -5.816 1.729 1.760 1.00 65.12 93 LYS A N 1
ATOM 763 C CA . LYS A 1 93 ? -6.538 0.468 1.652 1.00 65.12 93 LYS A CA 1
ATOM 764 C C . LYS A 1 93 ? -5.511 -0.644 1.840 1.00 65.12 93 LYS A C 1
ATOM 766 O O . LYS A 1 93 ? -4.813 -1.008 0.893 1.00 65.12 93 LYS A O 1
ATOM 771 N N . ILE A 1 94 ? -5.364 -1.098 3.082 1.00 74.69 94 ILE A N 1
ATOM 772 C CA . ILE A 1 94 ? -4.521 -2.233 3.435 1.00 74.69 94 ILE A CA 1
ATOM 773 C C . ILE A 1 94 ? -5.294 -3.484 3.026 1.00 74.69 94 ILE A C 1
ATOM 775 O O . ILE A 1 94 ? -6.314 -3.824 3.621 1.00 74.69 94 ILE A O 1
ATOM 779 N N . ASN A 1 95 ? -4.819 -4.156 1.987 1.00 83.12 95 ASN A N 1
ATOM 780 C CA . ASN A 1 95 ? -5.291 -5.474 1.598 1.00 83.12 95 ASN A CA 1
ATOM 781 C C . ASN A 1 95 ? -4.397 -6.527 2.249 1.00 83.12 95 ASN A C 1
ATOM 783 O O . ASN A 1 95 ? -3.172 -6.406 2.239 1.00 83.12 95 ASN A O 1
ATOM 787 N N . ARG A 1 96 ? -5.015 -7.580 2.781 1.00 89.88 96 ARG A N 1
ATOM 788 C CA . ARG A 1 96 ? -4.310 -8.699 3.401 1.00 89.88 96 ARG A CA 1
ATOM 789 C C . ARG A 1 96 ? -4.575 -9.977 2.618 1.00 89.88 96 ARG A C 1
ATOM 791 O O . ARG A 1 96 ? -5.732 -10.358 2.455 1.00 89.88 96 ARG A O 1
ATOM 798 N N . LEU A 1 97 ? -3.511 -10.638 2.181 1.00 90.50 97 LEU A N 1
ATOM 799 C CA . LEU A 1 97 ? -3.547 -11.981 1.604 1.00 90.50 97 LEU A CA 1
ATOM 800 C C . LEU A 1 97 ? -2.924 -12.952 2.609 1.00 90.50 97 LEU A C 1
ATOM 802 O O . LEU A 1 97 ? -1.832 -12.687 3.096 1.00 90.50 97 LEU A O 1
ATOM 806 N N . SER A 1 98 ? -3.606 -14.052 2.916 1.00 90.69 98 SER A N 1
ATOM 807 C CA . SER A 1 98 ? -3.135 -15.082 3.851 1.00 90.69 98 SER A CA 1
ATOM 808 C C . SER A 1 98 ? -3.057 -16.421 3.128 1.00 90.69 98 SER A C 1
ATOM 810 O O . SER A 1 98 ? -4.064 -16.877 2.587 1.00 90.69 98 SER A O 1
ATOM 812 N N . LEU A 1 99 ? -1.876 -17.036 3.113 1.00 90.44 99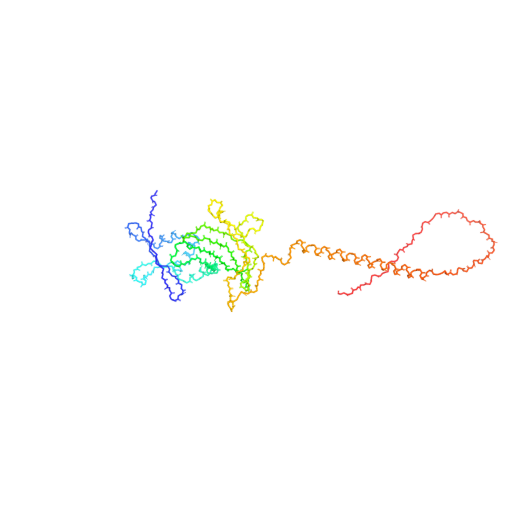 LEU A N 1
ATOM 813 C CA . LEU A 1 99 ? -1.646 -18.381 2.594 1.00 90.44 99 LEU A CA 1
ATOM 814 C C . LEU A 1 99 ? -1.541 -19.334 3.778 1.00 90.44 99 LEU A C 1
ATOM 816 O O . LEU A 1 99 ? -0.527 -19.343 4.472 1.00 90.44 99 LEU A O 1
ATOM 820 N N . LYS A 1 100 ? -2.597 -20.111 4.011 1.00 89.50 100 LYS A N 1
ATOM 821 C CA . LYS A 1 100 ? -2.654 -21.082 5.102 1.00 89.50 100 LYS A CA 1
ATOM 822 C C . LYS A 1 100 ? -2.270 -22.468 4.600 1.00 89.50 100 LYS A C 1
ATOM 824 O O . LYS A 1 100 ? -2.842 -22.956 3.631 1.00 89.50 100 LYS A O 1
ATOM 829 N N . PHE A 1 101 ? -1.330 -23.089 5.294 1.00 86.06 101 PHE A N 1
ATOM 830 C CA . PHE A 1 101 ? -0.832 -24.435 5.070 1.00 86.06 101 PHE A CA 1
ATOM 831 C C . PHE A 1 101 ? -1.103 -25.260 6.332 1.00 86.06 101 PHE A C 1
ATOM 833 O O . PHE A 1 101 ? -0.552 -24.982 7.397 1.00 86.06 101 PHE A O 1
ATOM 840 N N . GLY A 1 102 ? -1.975 -26.255 6.220 1.00 78.38 102 GLY A N 1
ATOM 841 C CA . GLY A 1 102 ? -2.413 -27.111 7.322 1.00 78.38 102 GLY A CA 1
ATOM 842 C C . GLY A 1 102 ? -3.865 -27.532 7.123 1.00 78.38 102 GLY A C 1
ATOM 843 O O . GLY A 1 102 ? -4.639 -26.780 6.534 1.00 78.38 102 GLY A O 1
ATOM 844 N N . ASP A 1 103 ? -4.211 -28.728 7.588 1.00 73.69 103 ASP A N 1
ATOM 845 C CA . ASP A 1 103 ? -5.597 -29.199 7.602 1.00 73.69 103 ASP A CA 1
ATOM 846 C C . ASP A 1 103 ? -6.346 -28.606 8.801 1.00 73.69 103 ASP A C 1
ATOM 848 O O . ASP A 1 103 ? -5.740 -28.357 9.846 1.00 73.69 103 ASP A O 1
ATOM 852 N N . ASP A 1 104 ? -7.664 -28.427 8.672 1.00 63.47 104 ASP A N 1
ATOM 853 C CA . ASP A 1 104 ? -8.532 -27.852 9.717 1.00 63.47 104 ASP A CA 1
ATOM 854 C C . ASP A 1 104 ? -8.458 -28.605 11.067 1.00 63.47 104 ASP A C 1
ATOM 856 O O . ASP A 1 104 ? -8.830 -28.058 12.105 1.00 63.47 104 ASP A O 1
ATOM 860 N N . GLU A 1 105 ? -7.939 -29.839 11.078 1.00 68.94 105 GLU A N 1
ATOM 861 C CA . GLU A 1 105 ? -7.787 -30.682 12.270 1.00 68.94 105 GLU A CA 1
ATOM 862 C C . GLU A 1 105 ? -6.388 -30.632 12.920 1.00 68.94 105 GLU A C 1
ATOM 864 O O . GLU A 1 105 ? -6.206 -31.159 14.019 1.00 68.94 105 GLU A O 1
ATOM 869 N N . ASN A 1 106 ? -5.386 -30.003 12.288 1.00 60.00 106 ASN A N 1
ATOM 870 C CA . ASN A 1 106 ? -4.014 -29.975 12.802 1.00 60.00 106 ASN A CA 1
ATOM 871 C C . ASN A 1 106 ? -3.684 -28.630 13.488 1.00 60.00 106 ASN A C 1
ATOM 873 O O . ASN A 1 106 ? -3.695 -27.588 12.831 1.00 60.00 106 ASN A O 1
ATOM 877 N N . PRO A 1 107 ? -3.293 -28.614 14.778 1.00 60.50 107 PRO A N 1
ATOM 878 C CA . PRO A 1 107 ? -2.918 -27.381 15.478 1.00 60.50 107 PRO A CA 1
ATOM 879 C C . PRO A 1 107 ? -1.645 -26.700 14.934 1.00 60.50 107 PRO A C 1
ATOM 881 O O . PRO A 1 107 ? -1.406 -25.529 15.218 1.00 60.50 107 PRO A O 1
ATOM 884 N N . GLN A 1 108 ? -0.822 -27.389 14.135 1.00 71.00 108 GLN A N 1
ATOM 885 C CA . GLN A 1 108 ? 0.426 -26.849 13.575 1.00 71.00 108 GLN A CA 1
ATOM 886 C C . GLN A 1 108 ? 0.254 -26.250 12.169 1.00 71.00 108 GLN A C 1
ATOM 888 O O . GLN A 1 108 ? 0.999 -26.576 11.246 1.00 71.00 108 GLN A O 1
ATOM 893 N N . SER A 1 109 ? -0.725 -25.364 11.988 1.00 84.19 109 SER A N 1
ATOM 894 C CA . SER A 1 109 ? -0.905 -24.649 10.721 1.00 84.19 109 SER A CA 1
ATOM 895 C C . SER A 1 109 ? 0.119 -23.515 10.564 1.00 84.19 109 SER A C 1
ATOM 897 O O . SER A 1 109 ? 0.285 -22.693 11.475 1.00 84.19 109 SER A O 1
ATOM 899 N N . LEU A 1 110 ? 0.759 -23.439 9.398 1.00 89.06 110 LEU A N 1
ATOM 900 C CA . LEU A 1 110 ? 1.616 -22.334 8.967 1.00 89.06 110 LEU A CA 1
ATOM 901 C C . LEU A 1 110 ? 0.780 -21.350 8.136 1.00 89.06 110 LEU A C 1
ATOM 903 O O . LEU A 1 110 ? 0.142 -21.745 7.168 1.00 89.06 110 LEU A O 1
ATOM 907 N N . ASP A 1 111 ? 0.785 -20.067 8.478 1.00 91.38 111 ASP A N 1
ATOM 908 C CA . ASP A 1 111 ? 0.109 -19.003 7.728 1.00 91.38 111 ASP A CA 1
ATOM 909 C C . ASP A 1 111 ? 1.127 -17.931 7.332 1.00 91.38 111 ASP A C 1
ATOM 911 O O . ASP A 1 111 ? 1.822 -17.372 8.180 1.00 91.38 111 ASP A O 1
ATOM 915 N N . ILE A 1 112 ? 1.223 -17.650 6.033 1.00 93.94 112 ILE A N 1
ATOM 916 C CA . ILE A 1 112 ? 2.049 -16.571 5.490 1.00 93.94 112 ILE A CA 1
ATOM 917 C C . ILE A 1 112 ? 1.123 -15.428 5.092 1.00 93.94 112 ILE A C 1
ATOM 919 O O . ILE A 1 112 ? 0.322 -15.560 4.161 1.00 93.94 112 ILE A O 1
ATOM 923 N N . ARG A 1 113 ? 1.245 -14.283 5.769 1.00 94.50 113 ARG A N 1
ATOM 924 C CA . ARG A 1 113 ? 0.412 -13.104 5.499 1.00 94.50 113 ARG A CA 1
ATOM 925 C C . ARG A 1 113 ? 1.192 -12.019 4.790 1.00 94.50 113 ARG A C 1
ATOM 927 O O . ARG A 1 113 ? 2.261 -11.617 5.233 1.00 94.50 113 ARG A O 1
ATOM 934 N N . PHE A 1 114 ? 0.591 -11.474 3.746 1.00 95.06 114 PHE A N 1
ATOM 935 C CA . PHE A 1 114 ? 1.096 -10.360 2.961 1.00 95.06 114 PHE A CA 1
ATOM 936 C C . PHE A 1 114 ? 0.199 -9.146 3.180 1.00 95.06 114 PHE A C 1
ATOM 938 O O . PHE A 1 114 ? -1.017 -9.227 2.983 1.00 95.06 114 PHE A O 1
ATOM 945 N N . PHE A 1 115 ? 0.794 -8.014 3.546 1.00 93.06 115 PHE A N 1
ATOM 946 C CA . PHE A 1 115 ? 0.093 -6.746 3.708 1.00 93.06 115 PHE A CA 1
ATOM 947 C C . PHE A 1 115 ? 0.458 -5.805 2.567 1.00 93.06 115 PHE A C 1
ATOM 949 O O . PHE A 1 115 ? 1.587 -5.314 2.459 1.00 93.06 115 PHE A O 1
ATOM 956 N N . LEU A 1 116 ? -0.522 -5.546 1.710 1.00 91.69 116 LEU A N 1
ATOM 957 C CA . LEU A 1 116 ? -0.388 -4.678 0.553 1.00 91.69 116 LEU A CA 1
ATOM 958 C C . LEU A 1 116 ? -1.099 -3.358 0.817 1.00 91.69 116 LEU A C 1
ATOM 960 O O . LEU A 1 116 ? -2.215 -3.342 1.326 1.00 91.69 116 LEU A O 1
ATOM 964 N N . THR A 1 117 ? -0.481 -2.250 0.441 1.00 88.25 117 THR A N 1
ATOM 965 C CA . THR A 1 117 ? -1.086 -0.919 0.496 1.00 88.25 117 THR A CA 1
ATOM 966 C C . THR A 1 117 ? -1.259 -0.379 -0.907 1.00 88.25 117 THR A C 1
ATOM 968 O O . THR A 1 117 ? -0.399 -0.572 -1.762 1.00 88.25 117 THR A O 1
ATOM 971 N N . ASN A 1 118 ? -2.381 0.296 -1.147 1.00 85.94 118 ASN A N 1
ATOM 972 C CA . ASN A 1 118 ? -2.578 1.102 -2.345 1.00 85.94 118 ASN A CA 1
ATOM 973 C C . ASN A 1 118 ? -2.315 2.569 -2.013 1.00 85.94 118 ASN A C 1
ATOM 975 O O . ASN A 1 118 ? -2.866 3.089 -1.040 1.00 85.94 118 ASN A O 1
ATOM 979 N N . TYR A 1 119 ? -1.497 3.227 -2.823 1.00 77.69 119 TYR A N 1
ATOM 980 C CA . TYR A 1 119 ? -1.253 4.655 -2.732 1.00 77.69 119 TYR A CA 1
ATOM 981 C C . TYR A 1 119 ? -1.269 5.295 -4.122 1.00 77.69 119 TYR A C 1
ATOM 983 O O . TYR A 1 119 ? -0.781 4.748 -5.113 1.00 77.69 119 TYR A O 1
ATOM 991 N N . ASN A 1 120 ? -1.814 6.506 -4.193 1.00 70.75 120 ASN A N 1
ATOM 992 C CA . ASN A 1 120 ? -1.823 7.288 -5.421 1.00 70.75 120 ASN A CA 1
ATOM 993 C C . ASN A 1 120 ? -0.518 8.079 -5.505 1.00 70.75 120 ASN A C 1
ATOM 995 O O . ASN A 1 120 ? -0.322 9.032 -4.755 1.00 70.75 120 ASN A O 1
ATOM 999 N N . LYS A 1 121 ? 0.387 7.679 -6.406 1.00 62.03 121 LYS A N 1
ATOM 1000 C CA . LYS A 1 121 ? 1.634 8.422 -6.654 1.00 62.03 121 LYS A CA 1
ATOM 1001 C C . LYS A 1 121 ? 1.384 9.675 -7.506 1.00 62.03 121 LYS A C 1
ATOM 1003 O O . LYS A 1 121 ? 2.055 10.682 -7.317 1.00 62.03 121 LYS A O 1
ATOM 1008 N N . TRP A 1 122 ? 0.396 9.610 -8.403 1.00 60.75 122 TRP A N 1
ATOM 1009 C CA . TRP A 1 122 ? -0.095 10.712 -9.239 1.00 60.75 122 TRP A CA 1
ATOM 1010 C C . TRP A 1 122 ? -1.620 10.649 -9.387 1.00 60.75 122 TRP A C 1
ATOM 1012 O O . TRP A 1 122 ? -2.228 9.623 -9.085 1.00 60.75 122 TRP A O 1
ATOM 1022 N N . SER A 1 123 ? -2.239 11.733 -9.872 1.00 57.75 123 SER A N 1
ATOM 1023 C CA . SER A 1 123 ? -3.703 11.864 -9.976 1.00 57.75 123 SER A CA 1
ATOM 1024 C C . SER A 1 123 ? -4.378 10.795 -10.845 1.00 57.75 123 SER A C 1
ATOM 1026 O O . SER A 1 123 ? -5.549 10.507 -10.624 1.00 57.75 123 SER A O 1
ATOM 1028 N N . SER A 1 124 ? -3.660 10.185 -11.795 1.00 62.59 124 SER A N 1
ATOM 1029 C CA . SER A 1 124 ? -4.196 9.172 -12.715 1.00 62.59 124 SER A CA 1
ATOM 1030 C C . SER A 1 124 ? -3.642 7.759 -12.513 1.00 62.59 124 SER A C 1
ATOM 1032 O O . SER A 1 124 ? -4.124 6.831 -13.160 1.00 62.59 124 SER A O 1
ATOM 1034 N N . GLN A 1 125 ? -2.644 7.561 -11.642 1.00 74.06 125 GLN A N 1
ATOM 1035 C CA . GLN A 1 125 ? -1.976 6.264 -11.513 1.00 74.06 125 GLN A CA 1
ATOM 1036 C C . GLN A 1 125 ? -1.794 5.856 -10.052 1.00 74.06 125 GLN A C 1
ATOM 1038 O O . GLN A 1 125 ? -0.989 6.427 -9.306 1.00 74.06 125 GLN A O 1
ATOM 1043 N N . SER A 1 126 ? -2.537 4.818 -9.671 1.00 84.12 126 SER A N 1
ATOM 1044 C CA . SER A 1 126 ? -2.415 4.144 -8.385 1.00 84.12 126 SER A CA 1
ATOM 1045 C C . SER A 1 126 ? -1.330 3.071 -8.436 1.00 84.12 126 SER A C 1
ATOM 1047 O O . SER A 1 126 ? -1.108 2.406 -9.453 1.00 84.12 126 SER A O 1
ATOM 1049 N N . TRP A 1 127 ? -0.628 2.925 -7.324 1.00 88.75 127 TRP A N 1
ATOM 1050 C CA . TRP A 1 127 ? 0.447 1.968 -7.132 1.00 88.75 127 TRP A CA 1
ATOM 1051 C C . TRP A 1 127 ? 0.118 1.114 -5.924 1.00 88.75 127 TRP A C 1
ATOM 1053 O O . TRP A 1 127 ? -0.495 1.589 -4.970 1.00 88.75 127 TRP A O 1
ATOM 1063 N N . PHE A 1 128 ? 0.545 -0.139 -5.958 1.00 91.25 128 PHE A N 1
ATOM 1064 C CA . PHE A 1 128 ? 0.558 -0.960 -4.766 1.00 91.25 128 PHE A CA 1
ATOM 1065 C C . PHE A 1 128 ? 1.983 -1.232 -4.317 1.00 91.25 128 PHE A C 1
ATOM 1067 O O . PHE A 1 128 ? 2.894 -1.362 -5.139 1.00 91.25 128 PHE A O 1
ATOM 1074 N N . SER A 1 129 ? 2.162 -1.352 -3.010 1.00 91.81 129 SER A N 1
ATOM 1075 C CA . SER A 1 129 ? 3.384 -1.867 -2.409 1.00 91.81 129 SER A CA 1
ATOM 1076 C C . SER A 1 129 ? 3.059 -2.970 -1.417 1.00 91.81 129 SER A C 1
ATOM 1078 O O . SER A 1 129 ? 2.069 -2.908 -0.690 1.00 91.81 129 SER A O 1
ATOM 1080 N N . LEU A 1 130 ? 3.909 -3.989 -1.387 1.00 94.00 130 LEU A N 1
ATOM 1081 C CA . LEU A 1 130 ? 3.969 -4.928 -0.278 1.00 94.00 130 LEU A CA 1
ATOM 1082 C C . LEU A 1 130 ? 4.886 -4.296 0.768 1.00 94.00 130 LEU A C 1
ATOM 1084 O O . LEU A 1 130 ? 6.030 -3.989 0.450 1.00 94.00 130 LEU A O 1
ATOM 1088 N N . HIS A 1 131 ? 4.384 -4.058 1.979 1.00 91.25 131 HIS A N 1
ATOM 1089 C CA . HIS A 1 131 ? 5.163 -3.376 3.023 1.00 91.25 131 HIS A CA 1
ATOM 1090 C C . HIS A 1 131 ? 5.481 -4.277 4.216 1.00 91.25 131 HIS A C 1
ATOM 1092 O O . HIS A 1 131 ? 6.436 -4.008 4.941 1.00 91.25 131 HIS A O 1
ATOM 1098 N N . ARG A 1 132 ? 4.707 -5.350 4.422 1.00 93.00 132 ARG A N 1
ATOM 1099 C CA . ARG A 1 132 ? 4.911 -6.285 5.529 1.00 93.00 132 ARG A CA 1
ATOM 1100 C C . ARG A 1 132 ? 4.558 -7.712 5.129 1.00 93.00 132 ARG A C 1
ATOM 1102 O O . ARG A 1 132 ? 3.549 -7.937 4.456 1.00 93.00 132 ARG A O 1
ATOM 1109 N N . VAL A 1 133 ? 5.379 -8.655 5.579 1.00 94.44 133 VAL A N 1
ATOM 1110 C CA . VAL A 1 133 ? 5.123 -10.097 5.529 1.00 94.44 133 VAL A CA 1
ATOM 1111 C C . VAL A 1 133 ? 5.206 -10.653 6.944 1.00 94.44 133 VAL A C 1
ATOM 1113 O O . VAL A 1 133 ? 6.169 -10.381 7.655 1.00 94.44 133 VAL A O 1
ATOM 1116 N N . GLU A 1 134 ? 4.206 -11.423 7.354 1.00 93.88 134 GLU A N 1
ATOM 1117 C CA . GLU A 1 134 ? 4.195 -12.118 8.642 1.00 93.88 134 GLU A CA 1
ATOM 1118 C C . GLU A 1 134 ? 4.230 -13.628 8.422 1.00 93.88 134 GLU A C 1
ATOM 1120 O O . GLU A 1 134 ? 3.510 -14.155 7.569 1.00 93.88 134 GLU A O 1
ATOM 1125 N N . ILE A 1 135 ? 5.034 -14.315 9.229 1.00 92.25 135 ILE A N 1
ATOM 1126 C CA . ILE A 1 135 ? 5.023 -15.768 9.365 1.00 92.25 135 ILE A CA 1
ATOM 1127 C C . ILE A 1 135 ? 4.315 -16.094 10.670 1.00 92.25 135 ILE A C 1
ATOM 1129 O O . ILE A 1 135 ? 4.758 -15.695 11.748 1.00 92.25 135 ILE A O 1
ATOM 1133 N N . ILE A 1 136 ? 3.207 -16.814 10.570 1.00 90.62 136 ILE A N 1
ATOM 1134 C CA . ILE A 1 136 ? 2.421 -17.274 11.705 1.00 90.62 136 ILE A CA 1
ATOM 1135 C C . ILE A 1 136 ? 2.529 -18.781 11.770 1.00 90.62 136 ILE A C 1
ATOM 1137 O O . ILE A 1 136 ? 2.266 -19.482 10.798 1.00 90.62 136 ILE A O 1
ATOM 1141 N N . PHE A 1 137 ? 2.875 -19.278 12.944 1.00 88.69 137 PHE A N 1
ATOM 1142 C CA . PHE A 1 137 ? 2.910 -20.700 13.227 1.00 88.69 137 PHE A CA 1
ATOM 1143 C C . PHE A 1 137 ? 2.165 -20.941 14.528 1.00 88.69 137 PHE A C 1
ATOM 1145 O O . PHE A 1 137 ? 2.378 -20.214 15.506 1.00 88.69 137 PHE A O 1
ATOM 1152 N N . ASN A 1 138 ? 1.292 -21.949 14.531 1.00 87.25 138 ASN A N 1
ATOM 1153 C CA . ASN A 1 138 ? 0.472 -22.295 15.692 1.00 87.25 138 ASN A CA 1
ATOM 1154 C C . ASN A 1 138 ? -0.336 -21.083 16.209 1.00 87.25 138 ASN A C 1
ATOM 1156 O O . ASN A 1 138 ? -0.307 -20.740 17.388 1.00 87.25 138 ASN A O 1
ATOM 1160 N N . ASN A 1 139 ? -0.980 -20.363 15.282 1.00 82.19 139 ASN A N 1
ATOM 1161 C CA . ASN A 1 139 ? -1.777 -19.149 15.518 1.00 82.19 139 ASN A CA 1
ATOM 1162 C C . ASN A 1 139 ? -1.057 -17.948 16.162 1.00 82.19 139 ASN A C 1
ATOM 1164 O O . ASN A 1 139 ? -1.691 -16.912 16.368 1.00 82.19 139 ASN A O 1
ATOM 11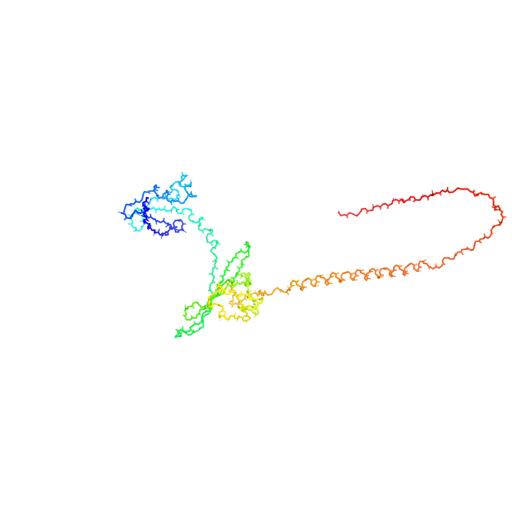68 N N . SER A 1 140 ? 0.252 -18.031 16.407 1.00 86.38 140 SER A N 1
ATOM 1169 C CA . SER A 1 140 ? 1.074 -16.921 16.890 1.00 86.38 140 SER A CA 1
ATOM 1170 C C . SER A 1 140 ? 1.975 -16.382 15.782 1.00 86.38 140 SER A C 1
ATOM 1172 O O . SER A 1 140 ? 2.512 -17.150 14.980 1.00 86.38 140 SER A O 1
ATOM 1174 N N . VAL A 1 141 ? 2.150 -15.060 15.736 1.00 89.12 141 VAL A N 1
ATOM 1175 C CA . VAL A 1 141 ? 3.106 -14.416 14.828 1.00 89.12 141 VAL A CA 1
ATOM 1176 C C . VAL A 1 141 ? 4.515 -14.738 15.315 1.00 89.12 141 VAL A C 1
ATOM 1178 O O . VAL A 1 141 ? 4.886 -14.361 16.421 1.00 89.12 141 VAL A O 1
ATOM 1181 N N . GLN A 1 142 ? 5.281 -15.455 14.497 1.00 88.69 142 GLN A N 1
ATOM 1182 C CA . GLN A 1 142 ? 6.648 -15.873 14.814 1.00 88.69 142 GLN A CA 1
ATOM 1183 C C . GLN A 1 142 ? 7.689 -14.916 14.245 1.00 88.69 142 GLN A C 1
ATOM 1185 O O . GLN A 1 142 ? 8.707 -14.661 14.878 1.00 88.69 142 GLN A O 1
ATOM 1190 N N . ALA A 1 143 ? 7.444 -14.398 13.041 1.00 90.12 143 ALA A N 1
ATOM 1191 C CA . ALA A 1 143 ? 8.357 -13.478 12.385 1.00 90.12 143 ALA A CA 1
ATOM 1192 C C . ALA A 1 143 ? 7.594 -12.397 11.631 1.00 90.12 143 ALA A C 1
ATOM 1194 O O . ALA A 1 143 ? 6.582 -12.671 10.982 1.00 90.12 143 ALA A O 1
ATOM 1195 N N . THR A 1 144 ? 8.110 -11.173 11.689 1.00 92.44 144 THR A N 1
ATOM 1196 C CA . THR A 1 144 ? 7.601 -10.042 10.912 1.00 92.44 144 THR A CA 1
ATOM 1197 C C . THR A 1 144 ? 8.732 -9.450 10.089 1.00 92.44 144 THR A C 1
ATOM 1199 O O . THR A 1 144 ? 9.755 -9.036 10.632 1.00 92.44 144 THR A O 1
ATOM 1202 N N . PHE A 1 145 ? 8.524 -9.365 8.780 1.00 92.00 145 PHE A N 1
ATOM 1203 C CA . PHE A 1 145 ? 9.459 -8.774 7.836 1.00 92.00 145 PHE A CA 1
ATOM 1204 C C . PHE A 1 145 ? 8.874 -7.494 7.243 1.00 92.00 145 PHE A C 1
ATOM 1206 O O . PHE A 1 145 ? 7.805 -7.507 6.627 1.00 92.00 145 PHE A O 1
ATOM 1213 N N . ASN A 1 146 ? 9.597 -6.392 7.397 1.00 92.38 146 ASN A N 1
ATOM 1214 C CA . ASN A 1 146 ? 9.390 -5.165 6.650 1.00 92.38 146 ASN A CA 1
ATOM 1215 C C . ASN A 1 146 ? 9.928 -5.342 5.234 1.00 92.38 146 ASN A C 1
ATOM 1217 O O . ASN A 1 146 ? 11.055 -5.785 5.023 1.00 92.38 146 ASN A O 1
ATOM 1221 N N . VAL A 1 147 ? 9.112 -4.989 4.252 1.00 92.62 147 VAL A N 1
ATOM 1222 C CA . VAL A 1 147 ? 9.438 -5.209 2.847 1.00 92.62 147 VAL A CA 1
ATOM 1223 C C . VAL A 1 147 ? 9.884 -3.909 2.206 1.00 92.62 147 VAL A C 1
ATOM 1225 O O . VAL A 1 147 ? 9.212 -2.882 2.314 1.00 92.62 147 VAL A O 1
ATOM 1228 N N . THR A 1 148 ? 11.000 -3.966 1.487 1.00 87.44 148 THR A N 1
ATOM 1229 C CA . THR A 1 148 ? 11.491 -2.854 0.671 1.00 87.44 148 THR A CA 1
ATOM 1230 C C . THR A 1 148 ? 11.537 -3.267 -0.796 1.00 87.44 148 THR A C 1
ATOM 1232 O O . THR A 1 148 ? 11.715 -4.433 -1.125 1.00 87.44 148 THR A O 1
ATOM 1235 N N . GLY A 1 149 ? 11.310 -2.323 -1.711 1.00 87.00 149 GLY A N 1
ATOM 1236 C CA . GLY A 1 149 ? 11.506 -2.572 -3.145 1.00 87.00 149 GLY A CA 1
ATOM 1237 C C . GLY A 1 149 ? 10.434 -3.410 -3.861 1.00 87.00 149 GLY A C 1
ATOM 1238 O O . GLY A 1 149 ? 10.536 -3.583 -5.075 1.00 87.00 149 GLY A O 1
ATOM 1239 N N . ILE A 1 150 ? 9.378 -3.865 -3.175 1.00 92.88 150 ILE A N 1
ATOM 1240 C CA . ILE A 1 150 ? 8.263 -4.611 -3.788 1.00 92.88 150 ILE A CA 1
ATOM 1241 C C . ILE A 1 150 ? 7.069 -3.685 -4.026 1.00 92.88 150 ILE A C 1
ATOM 1243 O O . ILE A 1 150 ? 6.249 -3.440 -3.140 1.00 92.88 150 ILE A O 1
ATOM 1247 N N . TYR A 1 151 ? 6.980 -3.144 -5.240 1.00 91.69 151 TYR A N 1
ATOM 1248 C CA . TYR A 1 151 ? 5.904 -2.241 -5.647 1.00 91.69 151 TYR A CA 1
ATOM 1249 C C . TYR A 1 151 ? 5.671 -2.292 -7.159 1.00 91.69 151 TYR A C 1
ATOM 1251 O O . TYR A 1 151 ? 6.602 -2.506 -7.938 1.00 91.69 151 TYR A O 1
ATOM 1259 N N . ALA A 1 152 ? 4.442 -2.051 -7.599 1.00 92.00 152 ALA A N 1
ATOM 1260 C CA . ALA A 1 152 ? 4.091 -1.938 -9.013 1.00 92.00 152 ALA A CA 1
ATOM 1261 C C . ALA A 1 152 ? 2.823 -1.080 -9.193 1.00 92.00 152 ALA A C 1
ATOM 1263 O O . ALA A 1 152 ? 2.071 -0.878 -8.235 1.00 92.00 152 ALA A O 1
ATOM 1264 N N . PRO A 1 153 ? 2.568 -0.540 -10.397 1.00 90.75 153 PRO A N 1
ATOM 1265 C CA . PRO A 1 153 ? 1.265 0.034 -10.715 1.00 90.75 153 PRO A CA 1
ATOM 1266 C C . PRO A 1 153 ? 0.150 -0.988 -10.458 1.00 90.75 153 PRO A C 1
ATOM 1268 O O . PRO A 1 153 ? 0.346 -2.178 -10.681 1.00 90.75 153 PRO A O 1
ATOM 1271 N N . THR A 1 154 ? -1.031 -0.542 -10.032 1.00 88.94 154 THR A N 1
ATOM 1272 C CA . THR A 1 154 ? -2.168 -1.442 -9.736 1.00 88.94 154 THR A CA 1
ATOM 1273 C C . THR A 1 154 ? -2.659 -2.247 -10.940 1.00 88.94 154 THR A C 1
ATOM 1275 O O . THR A 1 154 ? -3.299 -3.274 -10.750 1.00 88.94 154 THR A O 1
ATOM 1278 N N . SER A 1 155 ? -2.346 -1.814 -12.164 1.00 88.06 155 SER A N 1
ATOM 1279 C CA . SER A 1 155 ? -2.641 -2.519 -13.418 1.00 88.06 155 SER A CA 1
ATOM 1280 C C . SER A 1 155 ? -1.579 -3.543 -13.845 1.00 88.06 155 SER A C 1
ATOM 1282 O O . SER A 1 155 ? -1.716 -4.148 -14.903 1.00 88.06 155 SER A O 1
ATOM 1284 N N . TYR A 1 156 ? -0.509 -3.720 -13.067 1.00 91.25 156 TYR A N 1
ATOM 1285 C CA . TYR A 1 156 ? 0.586 -4.657 -13.333 1.00 91.25 156 TYR A CA 1
ATOM 1286 C C . TYR A 1 156 ? 0.734 -5.622 -12.152 1.00 91.25 156 TYR A C 1
ATOM 1288 O O . TYR A 1 156 ? 0.327 -5.312 -11.034 1.00 91.25 156 TYR A O 1
ATOM 1296 N N . SER A 1 157 ? 1.356 -6.778 -12.371 1.00 93.75 157 SER A N 1
ATOM 1297 C CA . SER A 1 157 ? 1.871 -7.607 -11.277 1.00 93.75 157 SER A CA 1
ATOM 1298 C C . SER A 1 157 ? 3.333 -7.261 -11.001 1.00 93.75 157 SER A C 1
ATOM 1300 O O . SER A 1 157 ? 4.046 -6.786 -11.881 1.00 93.75 157 SER A O 1
ATOM 1302 N N . TYR A 1 158 ? 3.812 -7.519 -9.793 1.00 93.94 158 TYR A N 1
ATOM 1303 C CA . TYR A 1 158 ? 5.238 -7.496 -9.478 1.00 93.94 158 TYR A CA 1
ATOM 1304 C C . TYR A 1 158 ? 5.801 -8.906 -9.623 1.00 93.94 158 TYR A C 1
ATOM 1306 O O . TYR A 1 158 ? 5.159 -9.837 -9.144 1.00 93.94 158 TYR A O 1
ATOM 1314 N N . HIS A 1 159 ? 6.969 -9.056 -10.243 1.00 95.06 159 HIS A N 1
ATOM 1315 C CA . HIS A 1 159 ? 7.663 -10.334 -10.385 1.00 95.06 159 HIS A CA 1
ATOM 1316 C C . HIS A 1 159 ? 9.133 -10.207 -9.965 1.00 95.06 159 HIS A C 1
ATOM 1318 O O . HIS A 1 159 ? 9.790 -9.201 -10.237 1.00 95.06 159 HIS A O 1
ATOM 1324 N N . CYS A 1 160 ? 9.664 -11.218 -9.282 1.00 93.19 160 CYS A N 1
ATOM 1325 C CA . CYS A 1 160 ? 11.078 -11.292 -8.955 1.00 93.19 160 CYS A CA 1
ATOM 1326 C C . CYS A 1 160 ? 11.547 -12.735 -8.797 1.00 93.19 160 CYS A C 1
ATOM 1328 O O . CYS A 1 160 ? 10.936 -13.518 -8.073 1.00 93.19 160 CYS A O 1
ATOM 1330 N N . GLN A 1 161 ? 12.704 -13.051 -9.382 1.00 91.56 161 GLN A N 1
ATOM 1331 C CA . GLN A 1 161 ? 13.297 -14.388 -9.313 1.00 91.56 161 GLN A CA 1
ATOM 1332 C C . GLN A 1 161 ? 13.548 -14.853 -7.871 1.00 91.56 161 GLN A C 1
ATOM 1334 O O . GLN A 1 161 ? 13.444 -16.044 -7.574 1.00 91.56 161 GLN A O 1
ATOM 1339 N N . ARG A 1 162 ? 13.917 -13.927 -6.978 1.00 90.88 162 ARG A N 1
ATOM 1340 C CA . ARG A 1 162 ? 14.244 -14.234 -5.585 1.00 90.88 162 ARG A CA 1
ATOM 1341 C C . ARG A 1 162 ? 13.881 -13.071 -4.665 1.00 90.88 162 ARG A C 1
ATOM 1343 O O . ARG A 1 162 ? 14.384 -11.967 -4.835 1.00 90.88 162 ARG A O 1
ATOM 1350 N N . VAL A 1 163 ? 13.063 -13.344 -3.652 1.00 92.81 163 VAL A N 1
ATOM 1351 C CA . VAL A 1 163 ? 12.733 -12.423 -2.554 1.00 92.81 163 VAL A CA 1
ATOM 1352 C C . VAL A 1 163 ? 13.122 -13.115 -1.254 1.00 92.81 163 VAL A C 1
ATOM 1354 O O . VAL A 1 163 ? 12.534 -14.135 -0.910 1.00 92.81 163 VAL A O 1
ATOM 1357 N N . SER A 1 164 ? 14.135 -12.612 -0.550 1.00 91.69 164 SER A N 1
ATOM 1358 C CA . SER A 1 164 ? 14.735 -13.316 0.592 1.00 91.69 164 SER A CA 1
ATOM 1359 C C . SER A 1 164 ? 14.975 -12.395 1.787 1.00 91.69 164 SER A C 1
ATOM 1361 O O . SER A 1 164 ? 15.160 -11.187 1.605 1.00 91.69 164 SER A O 1
ATOM 1363 N N . SER A 1 165 ? 14.974 -12.980 2.988 1.00 88.94 165 SER A N 1
ATOM 1364 C CA . SER A 1 165 ? 15.401 -12.336 4.236 1.00 88.94 165 SER A CA 1
ATOM 1365 C C . SER A 1 165 ? 16.891 -12.492 4.542 1.00 88.94 165 SER A C 1
ATOM 1367 O O . SER A 1 165 ? 17.403 -11.827 5.443 1.00 88.94 165 SER A O 1
ATOM 1369 N N . LEU A 1 166 ? 17.608 -13.339 3.796 1.00 82.69 166 LEU A N 1
ATOM 1370 C CA . LEU A 1 166 ? 19.032 -13.583 4.012 1.00 82.69 166 LEU A CA 1
ATOM 1371 C C . LEU A 1 166 ? 19.835 -12.292 3.782 1.00 82.69 166 LEU A C 1
ATOM 1373 O O . LEU A 1 166 ? 19.737 -11.705 2.705 1.00 82.69 166 LEU A O 1
ATOM 1377 N N . GLN A 1 167 ? 20.640 -11.877 4.772 1.00 65.25 167 GLN A N 1
ATOM 1378 C CA . GLN A 1 167 ? 21.443 -10.637 4.791 1.00 65.25 167 GLN A CA 1
ATOM 1379 C C . GLN A 1 167 ? 22.604 -10.631 3.773 1.00 65.25 167 GLN A C 1
ATOM 1381 O O . GLN A 1 167 ? 23.779 -10.491 4.107 1.00 65.25 167 GLN A O 1
ATOM 1386 N N . GLN A 1 168 ? 22.279 -10.751 2.492 1.00 64.38 168 GLN A N 1
ATOM 1387 C CA . GLN A 1 168 ? 23.157 -10.415 1.379 1.00 64.38 168 GLN A CA 1
ATOM 1388 C C . GLN A 1 168 ? 22.706 -9.067 0.786 1.00 64.38 168 GLN A C 1
ATOM 1390 O O . GLN A 1 168 ? 21.645 -8.561 1.146 1.00 64.38 168 GLN A O 1
ATOM 1395 N N . ARG A 1 169 ? 23.506 -8.450 -0.097 1.00 61.22 169 ARG A N 1
ATOM 1396 C CA . ARG A 1 169 ? 23.301 -7.069 -0.606 1.00 61.22 169 ARG A CA 1
ATOM 1397 C C . ARG A 1 169 ? 21.911 -6.764 -1.206 1.00 61.22 169 ARG A C 1
ATOM 1399 O O . ARG A 1 169 ? 21.607 -5.590 -1.379 1.00 61.22 169 ARG A O 1
ATOM 1406 N N . ASP A 1 170 ? 21.080 -7.778 -1.448 1.00 71.94 170 ASP A N 1
ATOM 1407 C CA . ASP A 1 170 ? 19.778 -7.681 -2.117 1.00 71.94 170 ASP A CA 1
ATOM 1408 C C . ASP A 1 170 ? 18.605 -8.224 -1.264 1.00 71.94 170 ASP A C 1
ATOM 1410 O O . ASP A 1 170 ? 17.593 -8.680 -1.799 1.00 71.94 170 ASP A O 1
ATOM 1414 N N . ALA A 1 171 ? 18.725 -8.223 0.070 1.00 84.75 171 ALA A N 1
ATOM 1415 C CA . ALA A 1 171 ? 17.640 -8.643 0.961 1.00 84.75 171 ALA A CA 1
ATOM 1416 C C . ALA A 1 171 ? 16.438 -7.682 0.869 1.00 84.75 171 ALA A C 1
ATOM 1418 O O . ALA A 1 171 ? 16.522 -6.519 1.263 1.00 84.75 171 ALA A O 1
ATOM 1419 N N . LEU A 1 172 ? 15.301 -8.174 0.368 1.00 90.12 172 LEU A N 1
ATOM 1420 C CA . LEU A 1 172 ? 14.062 -7.389 0.253 1.00 90.12 172 LEU A CA 1
ATOM 1421 C C . LEU A 1 172 ? 13.166 -7.520 1.494 1.00 90.12 172 LEU A C 1
ATOM 1423 O O . LEU A 1 172 ? 12.308 -6.664 1.717 1.00 90.12 172 LEU A O 1
ATOM 1427 N N . LEU A 1 173 ? 13.362 -8.578 2.290 1.00 91.69 173 LEU A N 1
ATOM 1428 C CA . LEU A 1 173 ? 12.643 -8.847 3.535 1.00 91.69 173 LEU A CA 1
ATOM 1429 C C . LEU A 1 173 ? 13.556 -8.526 4.724 1.00 91.69 173 LEU A C 1
ATOM 1431 O O . LEU A 1 173 ? 14.468 -9.282 5.040 1.00 91.69 173 LEU A O 1
ATOM 1435 N N . LEU A 1 174 ? 13.315 -7.407 5.393 1.00 90.38 174 LEU A N 1
ATOM 1436 C CA . LEU A 1 174 ? 14.095 -6.973 6.548 1.00 90.38 174 LEU A CA 1
ATOM 1437 C C . LEU A 1 174 ? 13.346 -7.352 7.830 1.00 90.38 174 LEU A C 1
ATOM 1439 O O . LEU A 1 174 ? 12.176 -6.995 7.943 1.00 90.38 174 LEU A O 1
ATOM 1443 N N . PRO A 1 175 ? 13.954 -8.052 8.801 1.00 89.31 175 PRO A N 1
ATOM 1444 C CA . PRO A 1 175 ? 13.289 -8.330 10.072 1.00 89.31 175 PRO A CA 1
ATOM 1445 C C . PRO A 1 175 ? 12.858 -7.012 10.733 1.00 89.31 175 PRO A C 1
ATOM 1447 O O . PRO A 1 175 ? 13.605 -6.034 10.733 1.00 89.31 175 PRO A O 1
ATOM 1450 N N . SER A 1 176 ? 11.615 -6.955 11.218 1.00 83.88 176 SER A N 1
ATOM 1451 C CA . SER A 1 176 ? 11.030 -5.712 11.734 1.00 83.88 176 SER A CA 1
ATOM 1452 C C . SER A 1 176 ? 11.599 -5.286 13.085 1.00 83.88 176 SER A C 1
ATOM 1454 O O . SER A 1 176 ? 11.498 -4.105 13.409 1.00 83.88 176 SER A O 1
ATOM 1456 N N . ASP A 1 177 ? 12.148 -6.223 13.854 1.00 73.25 177 ASP A N 1
ATOM 1457 C CA . ASP A 1 177 ? 12.791 -5.971 15.141 1.00 73.25 177 ASP A CA 1
ATOM 1458 C C . ASP A 1 177 ? 14.218 -6.528 15.107 1.00 73.25 177 ASP A C 1
ATOM 1460 O O . ASP A 1 177 ? 14.454 -7.597 14.532 1.00 73.25 177 ASP A O 1
ATOM 1464 N N . THR A 1 178 ? 15.176 -5.783 15.658 1.00 60.47 178 THR A N 1
ATOM 1465 C CA . THR A 1 178 ? 16.600 -6.145 15.634 1.00 60.47 178 THR A CA 1
ATOM 1466 C C . THR A 1 178 ? 16.962 -7.198 16.675 1.00 60.47 178 THR A C 1
ATOM 1468 O O . THR A 1 178 ? 17.963 -7.881 16.472 1.00 60.47 178 THR A O 1
ATOM 1471 N N . ASP A 1 179 ? 16.146 -7.378 17.721 1.00 58.66 179 ASP A N 1
ATOM 1472 C CA . ASP A 1 179 ? 16.492 -8.233 18.868 1.00 58.66 179 ASP A CA 1
ATOM 1473 C C . ASP A 1 179 ? 15.575 -9.448 19.137 1.00 58.66 179 ASP A C 1
ATOM 1475 O O . ASP A 1 179 ? 15.884 -10.214 20.042 1.00 58.66 179 ASP A O 1
ATOM 1479 N N . ASP A 1 180 ? 14.520 -9.740 18.366 1.00 59.75 180 ASP A N 1
ATOM 1480 C CA . ASP A 1 180 ? 13.567 -10.799 18.768 1.00 59.75 180 ASP A CA 1
ATOM 1481 C C . ASP A 1 180 ? 13.056 -11.663 17.601 1.00 59.75 180 ASP A C 1
ATOM 1483 O O . ASP A 1 180 ? 12.416 -11.156 16.681 1.00 59.75 180 ASP A O 1
ATOM 1487 N N . VAL A 1 181 ? 13.331 -12.979 17.672 1.00 66.38 181 VAL A N 1
ATOM 1488 C CA . VAL A 1 181 ? 12.791 -14.156 16.930 1.00 66.38 181 VAL A CA 1
ATOM 1489 C C . VAL A 1 181 ? 12.768 -14.107 15.391 1.00 66.38 181 VAL A C 1
ATOM 1491 O O . VAL A 1 181 ? 13.116 -15.092 14.746 1.00 66.38 181 VAL A O 1
ATOM 1494 N N . SER A 1 182 ? 12.412 -12.988 14.766 1.00 70.69 182 SER A N 1
ATOM 1495 C CA . SER A 1 182 ? 12.289 -12.809 13.315 1.00 70.69 182 SER A CA 1
ATOM 1496 C C . SER A 1 182 ? 13.608 -13.032 12.570 1.00 70.69 182 SER A C 1
ATOM 1498 O O . SER A 1 182 ? 13.587 -13.498 11.435 1.00 70.69 182 SER A O 1
ATOM 1500 N N . SER A 1 183 ? 14.751 -12.741 13.198 1.00 68.75 183 SER A N 1
ATOM 1501 C CA . SER A 1 183 ? 16.088 -13.005 12.643 1.00 68.75 183 SER A CA 1
ATOM 1502 C C . SER A 1 183 ? 16.450 -14.495 12.604 1.00 68.75 183 SER A C 1
ATOM 1504 O O . SER A 1 183 ? 17.325 -14.881 11.833 1.00 68.75 183 SER A O 1
ATOM 1506 N N . LEU A 1 184 ? 15.765 -15.339 13.388 1.00 81.25 184 LEU A N 1
ATOM 1507 C CA . LEU A 1 184 ? 15.928 -16.798 13.362 1.00 81.25 184 LEU A CA 1
ATOM 1508 C C . LEU A 1 184 ? 15.203 -17.442 12.173 1.00 81.25 184 LEU A C 1
ATOM 1510 O O . LEU A 1 184 ? 15.471 -18.596 11.842 1.00 81.25 184 LEU A O 1
ATOM 1514 N N . TRP A 1 185 ? 14.277 -16.716 11.539 1.00 84.31 185 TRP A N 1
ATOM 1515 C CA . TRP A 1 185 ? 13.512 -17.205 10.400 1.00 84.31 185 TRP A CA 1
ATOM 1516 C C . TRP A 1 185 ? 14.166 -16.795 9.083 1.00 84.31 185 TRP A C 1
ATOM 1518 O O . TRP A 1 185 ? 14.211 -15.621 8.709 1.00 84.31 185 TRP A O 1
ATOM 1528 N N . GLU A 1 186 ? 14.606 -17.795 8.327 1.00 88.00 186 GLU A N 1
ATOM 1529 C CA . GLU A 1 186 ? 15.042 -17.606 6.950 1.00 88.00 186 GLU A CA 1
ATOM 1530 C C . GLU A 1 186 ? 13.869 -17.857 5.999 1.00 88.00 186 GLU A C 1
ATOM 1532 O O . GLU A 1 186 ? 13.362 -18.972 5.878 1.00 88.00 186 GLU A O 1
ATOM 1537 N N . VAL A 1 187 ? 13.430 -16.805 5.309 1.00 89.69 187 VAL A N 1
ATOM 1538 C CA . VAL A 1 187 ? 12.343 -16.872 4.333 1.00 89.69 187 VAL A CA 1
ATOM 1539 C C . VAL A 1 187 ? 12.903 -16.519 2.972 1.00 89.69 187 VAL A C 1
ATOM 1541 O O . VAL A 1 187 ? 13.506 -15.463 2.779 1.00 89.69 187 VAL A O 1
ATOM 1544 N N . THR A 1 188 ? 12.685 -17.405 2.007 1.00 92.31 188 THR A N 1
ATOM 1545 C CA . THR A 1 188 ? 13.042 -17.173 0.612 1.00 92.31 188 THR A CA 1
ATOM 1546 C C . THR A 1 188 ? 11.890 -17.604 -0.280 1.00 92.31 188 THR A C 1
ATOM 1548 O O . THR A 1 188 ? 11.528 -18.776 -0.315 1.00 92.31 188 THR A O 1
ATOM 1551 N N . PHE A 1 189 ? 11.354 -16.658 -1.042 1.00 92.75 189 PHE A N 1
ATOM 1552 C CA . PHE A 1 189 ? 10.450 -16.924 -2.149 1.00 92.75 189 PHE A CA 1
ATOM 1553 C C . PHE A 1 189 ? 11.262 -16.989 -3.442 1.00 92.75 189 PHE A C 1
ATOM 1555 O O . PHE A 1 189 ? 12.037 -16.077 -3.748 1.00 92.75 189 PHE A O 1
ATOM 1562 N N . VAL A 1 190 ? 11.088 -18.076 -4.185 1.00 92.75 190 VAL A N 1
ATOM 1563 C CA . VAL A 1 190 ? 11.669 -18.276 -5.514 1.00 92.75 190 VAL A CA 1
ATOM 1564 C C . VAL A 1 190 ? 10.560 -18.064 -6.531 1.00 92.75 190 VAL A C 1
ATOM 1566 O O . VAL A 1 190 ? 9.458 -18.562 -6.323 1.00 92.75 190 VAL A O 1
ATOM 1569 N N . ASP A 1 191 ? 10.859 -17.332 -7.601 1.00 93.56 191 ASP A N 1
ATOM 1570 C CA . ASP A 1 191 ? 9.906 -17.034 -8.675 1.00 93.56 191 ASP A CA 1
ATOM 1571 C C . ASP A 1 191 ? 8.629 -16.340 -8.158 1.00 93.56 191 ASP A C 1
ATOM 1573 O O . ASP A 1 191 ? 7.492 -16.757 -8.372 1.00 93.56 191 ASP A O 1
ATOM 1577 N N . PHE A 1 192 ? 8.830 -15.283 -7.372 1.00 94.12 192 PHE A N 1
ATOM 1578 C CA . PHE A 1 192 ? 7.762 -14.602 -6.657 1.00 94.12 192 PHE A CA 1
ATOM 1579 C C . PHE A 1 192 ? 7.001 -13.653 -7.581 1.00 94.12 192 PHE A C 1
ATOM 1581 O O . PHE A 1 192 ? 7.570 -12.674 -8.065 1.00 94.12 192 PHE A O 1
ATOM 1588 N N . GLN A 1 193 ? 5.696 -13.877 -7.749 1.00 94.75 193 GLN A N 1
ATOM 1589 C CA . GLN A 1 193 ? 4.806 -12.967 -8.466 1.00 94.75 193 GLN A CA 1
ATOM 1590 C C . GLN A 1 193 ? 3.561 -12.633 -7.642 1.00 94.75 193 GLN A C 1
ATOM 1592 O O . GLN A 1 193 ? 2.892 -13.518 -7.111 1.00 94.75 193 GLN A O 1
ATOM 1597 N N . ILE A 1 194 ? 3.235 -11.343 -7.535 1.00 92.94 194 ILE A N 1
ATOM 1598 C CA . ILE A 1 194 ? 2.091 -10.864 -6.751 1.00 92.94 194 ILE A CA 1
ATOM 1599 C C . ILE A 1 194 ? 1.385 -9.692 -7.430 1.00 92.94 194 ILE A C 1
ATOM 1601 O O . ILE A 1 194 ? 2.010 -8.829 -8.049 1.00 92.94 194 ILE A O 1
ATOM 1605 N N . GLN A 1 195 ? 0.066 -9.628 -7.271 1.00 91.00 195 GLN A N 1
ATOM 1606 C CA . GLN A 1 195 ? -0.759 -8.506 -7.702 1.00 91.00 195 GLN A CA 1
ATOM 1607 C C . GLN A 1 195 ? -1.807 -8.212 -6.631 1.00 91.00 195 GLN A C 1
ATOM 1609 O O . GLN A 1 195 ? -2.574 -9.090 -6.246 1.00 91.00 195 GLN A O 1
ATOM 1614 N N . GLY A 1 196 ? -1.818 -6.978 -6.124 1.00 79.88 196 GLY A N 1
ATOM 1615 C CA . GLY A 1 196 ? -2.689 -6.604 -5.005 1.00 79.88 196 GLY A CA 1
ATOM 1616 C C . GLY A 1 196 ? -4.089 -6.127 -5.391 1.00 79.88 196 GLY A C 1
ATOM 1617 O O . GLY A 1 196 ? -4.999 -6.179 -4.564 1.00 79.88 196 GLY A O 1
ATOM 1618 N N . PHE A 1 197 ? -4.257 -5.601 -6.608 1.00 79.38 197 PHE A N 1
ATOM 1619 C CA . PHE A 1 197 ? -5.455 -4.873 -7.035 1.00 79.38 197 PHE A CA 1
ATOM 1620 C C . PHE A 1 197 ? -5.741 -5.133 -8.523 1.00 79.38 197 PHE A C 1
ATOM 1622 O O . PHE A 1 197 ? -4.835 -5.487 -9.273 1.00 79.38 197 PHE A O 1
ATOM 1629 N N . THR A 1 198 ? -7.001 -4.951 -8.933 1.00 75.69 198 THR A N 1
ATOM 1630 C CA . THR A 1 198 ? -7.430 -4.956 -10.347 1.00 75.69 198 THR A CA 1
ATOM 1631 C C . THR A 1 198 ? -7.038 -6.232 -11.111 1.00 75.69 198 THR A C 1
ATOM 1633 O O . THR A 1 198 ? -6.362 -6.180 -12.134 1.00 75.69 198 THR A O 1
ATOM 1636 N N . ILE A 1 199 ? -7.441 -7.398 -10.593 1.00 76.69 199 ILE A N 1
ATOM 1637 C CA . ILE A 1 199 ? -7.267 -8.683 -11.289 1.00 76.69 199 ILE A CA 1
ATOM 1638 C C . ILE A 1 199 ? -8.455 -8.892 -12.231 1.00 76.69 199 ILE A C 1
ATOM 1640 O O . ILE A 1 199 ? -9.598 -8.976 -11.780 1.00 76.69 199 ILE A O 1
ATOM 1644 N N . GLU A 1 200 ? -8.183 -9.018 -13.526 1.00 77.00 200 GLU A N 1
ATOM 1645 C CA . GLU A 1 200 ? -9.178 -9.348 -14.548 1.00 77.00 200 GLU A CA 1
ATOM 1646 C C . GLU A 1 200 ? -8.998 -10.806 -14.993 1.00 77.00 200 GLU A C 1
ATOM 1648 O O . GLU A 1 200 ? -7.884 -11.316 -15.080 1.00 77.00 200 GLU A O 1
ATOM 1653 N N . GLY A 1 201 ? -10.096 -11.528 -15.227 1.00 75.88 201 GLY A N 1
ATOM 1654 C CA . GLY A 1 201 ? -10.030 -12.870 -15.824 1.00 75.88 201 GLY A CA 1
ATOM 1655 C C . GLY A 1 201 ? -9.318 -13.956 -15.000 1.00 75.88 201 GLY A C 1
ATOM 1656 O O . GLY A 1 201 ? -9.006 -15.007 -15.550 1.00 75.88 201 GLY A O 1
ATOM 1657 N N . ARG A 1 202 ? -9.087 -13.742 -13.693 1.00 79.62 202 ARG A N 1
ATOM 1658 C CA . ARG A 1 202 ? -8.356 -14.662 -12.786 1.00 79.62 202 ARG A CA 1
ATOM 1659 C C . ARG A 1 202 ? -6.894 -14.921 -13.188 1.00 79.62 202 ARG A C 1
ATOM 1661 O O . ARG A 1 202 ? -6.318 -15.915 -12.755 1.00 79.62 202 ARG A O 1
ATOM 1668 N N . GLN A 1 203 ? -6.296 -14.050 -13.993 1.00 88.00 203 GLN A N 1
ATOM 1669 C CA . GLN A 1 203 ? -4.892 -14.139 -14.394 1.00 88.00 203 GLN A CA 1
ATOM 1670 C C . GLN A 1 203 ? -4.133 -12.903 -13.918 1.00 88.00 203 GLN A C 1
ATOM 1672 O O . GLN A 1 203 ? -4.716 -11.829 -13.762 1.00 88.00 203 GLN A O 1
ATOM 1677 N N . PHE A 1 204 ? -2.830 -13.055 -13.674 1.00 90.38 204 PHE A N 1
ATOM 1678 C CA . PHE A 1 204 ? -1.981 -11.902 -13.403 1.00 90.38 204 PHE A CA 1
ATOM 1679 C C . PHE A 1 204 ? -1.906 -10.997 -14.632 1.00 90.38 204 PHE A C 1
ATOM 1681 O O . PHE A 1 204 ? -1.821 -11.464 -15.769 1.00 90.38 204 PHE A O 1
ATOM 1688 N N . ALA A 1 205 ? -1.901 -9.690 -14.387 1.00 92.06 205 ALA A N 1
ATOM 1689 C CA . ALA A 1 205 ? -1.572 -8.702 -15.396 1.00 92.06 205 ALA A CA 1
ATOM 1690 C C . ALA A 1 205 ? -0.086 -8.790 -15.787 1.00 92.06 205 ALA A C 1
ATOM 1692 O O . ALA A 1 205 ? 0.680 -9.605 -15.269 1.00 92.06 205 ALA A O 1
ATOM 1693 N N . LYS A 1 206 ? 0.342 -7.920 -16.707 1.00 91.81 206 LYS A N 1
ATOM 1694 C CA . LYS A 1 206 ? 1.741 -7.869 -17.140 1.00 91.81 206 LYS A CA 1
ATOM 1695 C C . LYS A 1 206 ? 2.675 -7.674 -15.940 1.00 91.81 206 LYS A C 1
ATOM 1697 O O . LYS A 1 206 ? 2.444 -6.801 -15.102 1.00 91.81 206 LYS A O 1
ATOM 1702 N N . ALA A 1 207 ? 3.743 -8.465 -15.897 1.00 92.50 207 ALA A N 1
ATOM 1703 C CA . ALA A 1 207 ? 4.739 -8.397 -14.842 1.00 92.50 207 ALA A CA 1
ATOM 1704 C C . ALA A 1 207 ? 5.668 -7.183 -14.997 1.00 92.50 207 ALA A C 1
ATOM 1706 O O . ALA A 1 207 ? 6.130 -6.855 -16.093 1.00 92.50 207 ALA A O 1
ATOM 1707 N N . ARG A 1 208 ? 5.929 -6.515 -13.873 1.00 92.00 208 ARG A N 1
ATOM 1708 C CA . ARG A 1 208 ? 7.046 -5.601 -13.660 1.00 92.00 208 ARG A CA 1
ATOM 1709 C C . ARG A 1 208 ? 8.102 -6.346 -12.856 1.00 92.00 208 ARG A C 1
ATOM 1711 O O . ARG A 1 208 ? 7.866 -6.658 -11.687 1.00 92.00 208 ARG A O 1
ATOM 1718 N N . ASP A 1 209 ? 9.252 -6.559 -13.472 1.00 91.88 209 ASP A N 1
ATOM 1719 C CA . ASP A 1 209 ? 10.359 -7.247 -12.822 1.00 91.88 209 ASP A CA 1
ATOM 1720 C C . ASP A 1 209 ? 11.061 -6.352 -11.795 1.00 91.88 209 ASP A C 1
ATOM 1722 O O . ASP A 1 209 ? 11.116 -5.122 -11.921 1.00 91.88 209 ASP A O 1
ATOM 1726 N N . CYS A 1 210 ? 11.597 -6.981 -10.752 1.00 87.81 210 CYS A N 1
ATOM 1727 C CA . CYS A 1 210 ? 12.378 -6.323 -9.707 1.00 87.81 210 CYS A CA 1
ATOM 1728 C C . CYS A 1 210 ? 13.708 -5.744 -10.212 1.00 87.81 210 CYS A C 1
ATOM 1730 O O . CYS A 1 210 ? 14.257 -4.835 -9.589 1.00 87.81 210 CYS A O 1
ATOM 1732 N N . THR A 1 211 ? 14.211 -6.229 -11.347 1.00 81.12 211 THR A N 1
ATOM 1733 C CA . THR A 1 211 ? 15.391 -5.689 -12.018 1.00 81.12 211 THR A CA 1
ATOM 1734 C C . THR A 1 211 ? 14.969 -4.675 -13.077 1.00 81.12 211 THR A C 1
ATOM 1736 O O . THR A 1 211 ? 14.035 -4.888 -13.850 1.00 81.12 211 THR A O 1
ATOM 1739 N N . SER A 1 212 ? 15.656 -3.532 -13.136 1.00 69.44 212 SER A N 1
ATOM 1740 C CA . SER A 1 212 ? 15.528 -2.670 -14.309 1.00 69.44 212 SER A CA 1
ATOM 1741 C C . SER A 1 212 ? 16.069 -3.423 -15.521 1.00 69.44 212 SER A C 1
ATOM 1743 O O . SER A 1 212 ? 17.092 -4.097 -15.420 1.00 69.44 212 SER A O 1
ATOM 1745 N N . SER A 1 213 ? 15.423 -3.273 -16.681 1.00 66.50 213 SER A N 1
ATOM 1746 C CA . SER A 1 213 ? 15.832 -3.960 -17.916 1.00 66.50 213 SER A CA 1
ATOM 1747 C C . SER A 1 213 ? 17.301 -3.713 -18.292 1.00 66.50 213 SER A C 1
ATOM 1749 O O . SER A 1 213 ? 17.884 -4.508 -19.019 1.00 66.50 213 SER A O 1
ATOM 1751 N N . PHE A 1 214 ? 17.912 -2.646 -17.762 1.00 70.38 214 PHE A N 1
ATOM 1752 C CA . PHE A 1 214 ? 19.348 -2.392 -17.830 1.00 70.38 214 PHE A CA 1
ATOM 1753 C C . PHE A 1 214 ? 19.852 -1.824 -16.499 1.00 70.38 214 PHE A C 1
ATOM 1755 O O . PHE A 1 214 ? 19.197 -0.964 -15.902 1.00 70.38 214 PHE A O 1
ATOM 1762 N N . SER A 1 215 ? 21.017 -2.282 -16.029 1.00 78.56 215 SER A N 1
ATOM 1763 C CA . SER A 1 215 ? 21.675 -1.675 -14.868 1.00 78.56 215 SER A CA 1
ATOM 1764 C C . SER A 1 215 ? 22.228 -0.290 -15.237 1.00 78.56 215 SER A C 1
ATOM 1766 O O . SER A 1 215 ? 22.563 -0.057 -16.405 1.00 78.56 215 SER A O 1
ATOM 1768 N N . PRO A 1 216 ? 22.391 0.632 -14.269 1.00 85.56 216 PRO A N 1
ATOM 1769 C CA . PRO A 1 216 ? 23.016 1.928 -14.534 1.00 85.56 216 PRO A CA 1
ATOM 1770 C C . PRO A 1 216 ? 24.388 1.796 -15.211 1.00 85.56 216 PRO A C 1
ATOM 1772 O O . PRO A 1 216 ? 24.702 2.555 -16.122 1.00 85.56 216 PRO A O 1
ATOM 1775 N N . ALA A 1 217 ? 25.171 0.780 -14.831 1.00 87.12 217 ALA A N 1
ATOM 1776 C CA . ALA A 1 217 ? 26.474 0.501 -15.427 1.00 87.12 217 ALA A CA 1
ATOM 1777 C C . ALA A 1 217 ? 26.380 0.116 -16.914 1.00 87.12 217 ALA A C 1
ATOM 1779 O O . ALA A 1 217 ? 27.165 0.610 -17.719 1.00 87.12 217 ALA A O 1
ATOM 1780 N N . VAL A 1 218 ? 25.405 -0.720 -17.296 1.00 88.75 218 VAL A N 1
ATOM 1781 C CA . VAL A 1 218 ? 25.191 -1.103 -18.702 1.00 88.75 218 VAL A CA 1
ATOM 1782 C C . VAL A 1 218 ? 24.752 0.100 -19.533 1.00 88.75 218 VAL A C 1
ATOM 1784 O O . VAL A 1 218 ? 25.259 0.293 -20.633 1.00 88.75 218 VAL A O 1
ATOM 1787 N N . LEU A 1 219 ? 23.868 0.948 -19.003 1.00 90.75 219 LEU A N 1
ATOM 1788 C CA . LEU A 1 219 ? 23.426 2.163 -19.695 1.00 90.75 219 LEU A CA 1
ATOM 1789 C C . LEU A 1 219 ? 24.579 3.147 -19.924 1.00 90.75 219 LEU A C 1
ATOM 1791 O O . LEU A 1 219 ? 24.734 3.661 -21.030 1.00 90.75 219 LEU A O 1
ATOM 1795 N N . ILE A 1 220 ? 25.417 3.367 -18.907 1.00 94.75 220 ILE A N 1
ATOM 1796 C CA . ILE A 1 220 ? 26.617 4.204 -19.031 1.00 94.75 220 ILE A CA 1
ATOM 1797 C C . ILE A 1 220 ? 27.583 3.584 -20.046 1.00 94.75 220 ILE A C 1
ATOM 1799 O O . ILE A 1 220 ? 28.090 4.290 -20.912 1.00 94.75 220 ILE A O 1
ATOM 1803 N N . GLY A 1 221 ? 27.795 2.267 -19.996 1.00 96.06 221 GLY A N 1
ATOM 1804 C CA . GLY A 1 221 ? 28.640 1.553 -20.953 1.00 96.06 221 GLY A CA 1
ATOM 1805 C C . GLY A 1 221 ? 28.164 1.707 -22.399 1.00 96.06 221 GLY A C 1
ATOM 1806 O O . GLY A 1 221 ? 28.964 2.035 -23.274 1.00 96.06 221 GLY A O 1
ATOM 1807 N N . LEU A 1 222 ? 26.862 1.545 -22.649 1.00 95.94 222 LEU A N 1
ATOM 1808 C CA . LEU A 1 222 ? 26.259 1.740 -23.971 1.00 95.94 222 LEU A CA 1
ATOM 1809 C C . LEU A 1 222 ? 26.396 3.189 -24.453 1.00 95.94 222 LEU A C 1
ATOM 1811 O O . LEU A 1 222 ? 26.764 3.414 -25.605 1.00 95.94 222 LEU A O 1
ATOM 1815 N N . ALA A 1 223 ? 26.165 4.169 -23.578 1.00 96.00 223 ALA A N 1
ATOM 1816 C CA . ALA A 1 223 ? 26.324 5.581 -23.915 1.00 96.00 223 ALA A CA 1
ATOM 1817 C C . ALA A 1 223 ? 27.780 5.924 -24.268 1.00 96.00 223 ALA A C 1
ATOM 1819 O O . ALA A 1 223 ? 28.038 6.548 -25.296 1.00 96.00 223 ALA A O 1
ATOM 1820 N N . MET A 1 224 ? 28.743 5.464 -23.464 1.00 97.06 224 MET A N 1
ATOM 1821 C CA . MET A 1 224 ? 30.168 5.684 -23.724 1.00 97.06 224 MET A CA 1
ATOM 1822 C C . MET A 1 224 ? 30.628 4.989 -25.007 1.00 97.06 224 MET A C 1
ATOM 1824 O O . MET A 1 224 ? 31.372 5.578 -25.789 1.00 97.06 224 MET A O 1
ATOM 1828 N N . SER A 1 225 ? 30.153 3.766 -25.259 1.00 97.44 225 SER A N 1
ATOM 1829 C CA . SER A 1 225 ? 30.432 3.043 -26.501 1.00 97.44 225 SER A CA 1
ATOM 1830 C C . SER A 1 225 ? 29.921 3.810 -27.722 1.00 97.44 225 SER A C 1
ATOM 1832 O O . SER A 1 225 ? 30.674 3.990 -28.677 1.00 97.44 225 SER A O 1
ATOM 1834 N N . LEU A 1 226 ? 28.696 4.343 -27.667 1.00 97.81 226 LEU A N 1
ATOM 1835 C CA . LEU A 1 226 ? 28.127 5.155 -28.743 1.00 97.81 226 LEU A CA 1
ATOM 1836 C C . LEU A 1 226 ? 28.952 6.426 -29.000 1.00 97.81 226 LEU A C 1
ATOM 1838 O O . LEU A 1 226 ? 29.234 6.748 -30.152 1.00 97.81 226 LEU A O 1
ATOM 1842 N N . ILE A 1 227 ? 29.385 7.120 -27.943 1.00 98.00 227 ILE A N 1
ATOM 1843 C CA . ILE A 1 227 ? 30.220 8.327 -28.056 1.00 98.00 227 ILE A CA 1
ATOM 1844 C C . ILE A 1 227 ? 31.558 8.004 -28.730 1.00 98.00 227 ILE A C 1
ATOM 1846 O O . ILE A 1 227 ? 31.957 8.695 -29.666 1.00 98.00 227 ILE A O 1
ATOM 1850 N N . LEU A 1 228 ? 32.244 6.944 -28.297 1.00 97.56 228 LEU A N 1
ATOM 1851 C CA . LEU A 1 228 ? 33.521 6.541 -28.892 1.00 97.56 228 LEU A CA 1
ATOM 1852 C C . LEU A 1 228 ? 33.365 6.137 -30.361 1.00 97.56 228 LEU A C 1
ATOM 1854 O O . LEU A 1 228 ? 34.219 6.468 -31.183 1.00 97.56 228 LEU A O 1
ATOM 1858 N N . LEU A 1 229 ? 32.262 5.471 -30.705 1.00 98.00 229 LEU A N 1
ATOM 1859 C CA . LEU A 1 229 ? 31.959 5.070 -32.076 1.00 98.00 229 LEU A CA 1
ATOM 1860 C C . LEU A 1 229 ? 31.711 6.293 -32.971 1.00 98.00 229 LEU A C 1
ATOM 1862 O O . LEU A 1 229 ? 32.219 6.341 -34.089 1.00 98.00 229 LEU A O 1
ATOM 1866 N N . LEU A 1 230 ? 31.024 7.320 -32.460 1.00 98.00 230 LEU A N 1
ATOM 1867 C CA . LEU A 1 230 ? 30.847 8.601 -33.152 1.00 98.00 230 LEU A CA 1
ATOM 1868 C C . LEU A 1 230 ? 32.178 9.332 -33.369 1.00 98.00 230 LEU A C 1
ATOM 1870 O O . LEU A 1 230 ? 32.437 9.815 -34.471 1.00 98.00 230 LEU A O 1
ATOM 1874 N N . VAL A 1 231 ? 33.044 9.381 -32.352 1.00 98.12 231 VAL A N 1
ATOM 1875 C CA . VAL A 1 231 ? 34.381 9.991 -32.466 1.00 98.12 231 VAL A CA 1
ATOM 1876 C C . VAL A 1 231 ? 35.233 9.253 -33.499 1.00 98.12 231 VAL A C 1
ATOM 1878 O O . VAL A 1 231 ? 35.865 9.890 -34.343 1.00 98.12 231 VAL A O 1
ATOM 1881 N N . LEU A 1 232 ? 35.221 7.918 -33.483 1.00 97.75 232 LEU A N 1
ATOM 1882 C CA . LEU A 1 232 ? 35.932 7.098 -34.462 1.00 97.75 232 LEU A CA 1
ATOM 1883 C C . LEU A 1 232 ? 35.396 7.324 -35.880 1.00 97.75 232 LEU A C 1
ATOM 1885 O O . LEU A 1 232 ? 36.182 7.520 -36.806 1.00 97.75 232 LEU A O 1
ATOM 1889 N N . ALA A 1 233 ? 34.074 7.329 -36.056 1.00 97.69 233 ALA A N 1
ATOM 1890 C CA . ALA A 1 233 ? 33.444 7.588 -37.346 1.00 97.69 233 ALA A CA 1
ATOM 1891 C C . ALA A 1 233 ? 33.824 8.973 -37.888 1.00 97.69 233 ALA A C 1
ATOM 1893 O O . ALA A 1 233 ? 34.155 9.097 -39.066 1.00 97.69 233 ALA A O 1
ATOM 1894 N N . TYR A 1 234 ? 33.859 9.995 -37.028 1.00 97.75 234 TYR A N 1
ATOM 1895 C CA . TYR A 1 234 ? 34.313 11.333 -37.400 1.00 97.75 234 TYR A CA 1
ATOM 1896 C C . TYR A 1 234 ? 35.795 11.354 -37.797 1.00 97.75 234 TYR A C 1
ATOM 1898 O O . TYR A 1 234 ? 36.142 11.908 -38.838 1.00 97.75 234 TYR A O 1
ATOM 1906 N N . ALA A 1 235 ? 36.675 10.711 -37.026 1.00 96.88 235 ALA A N 1
ATOM 1907 C CA . ALA A 1 235 ? 38.099 10.633 -37.350 1.00 96.88 235 ALA A CA 1
ATOM 1908 C C . ALA A 1 235 ? 38.350 9.919 -38.691 1.00 96.88 235 ALA A C 1
ATOM 1910 O O . ALA A 1 235 ? 39.137 10.394 -39.511 1.00 96.88 235 ALA A O 1
ATOM 1911 N N . LEU A 1 236 ? 37.644 8.814 -38.949 1.00 97.12 236 LEU A N 1
ATOM 1912 C CA . LEU A 1 236 ? 37.702 8.096 -40.224 1.00 97.12 236 LEU A CA 1
ATOM 1913 C C . LEU A 1 236 ? 37.159 8.945 -41.376 1.00 97.12 236 LEU A C 1
ATOM 1915 O O . LEU A 1 236 ? 37.793 9.017 -42.427 1.00 97.12 236 LEU A O 1
ATOM 1919 N N . HIS A 1 237 ? 36.032 9.629 -41.174 1.00 96.44 237 HIS A N 1
ATOM 1920 C CA . HIS A 1 237 ? 35.483 10.565 -42.152 1.00 96.44 237 HIS A CA 1
ATOM 1921 C C . HIS A 1 237 ? 36.498 11.665 -42.499 1.00 96.44 237 HIS A C 1
ATOM 1923 O O . HIS A 1 237 ? 36.735 11.934 -43.675 1.00 96.44 237 HIS A O 1
ATOM 1929 N N . MET A 1 238 ? 37.163 12.247 -41.495 1.00 96.44 238 MET A N 1
ATOM 1930 C CA . MET A 1 238 ? 38.207 13.254 -41.700 1.00 96.44 238 MET A CA 1
ATOM 1931 C C . MET A 1 238 ? 39.428 12.699 -42.441 1.00 96.44 238 MET A C 1
ATOM 1933 O O . MET A 1 238 ? 39.949 13.373 -43.326 1.00 96.44 238 MET A O 1
ATOM 1937 N N . LEU A 1 239 ? 39.867 11.472 -42.147 1.00 96.00 239 LEU A N 1
ATOM 1938 C CA . LEU A 1 239 ? 40.961 10.824 -42.880 1.00 96.00 239 LEU A CA 1
ATOM 1939 C C . LEU A 1 239 ? 40.612 10.589 -44.353 1.00 96.00 239 LEU A C 1
ATOM 1941 O O . LEU A 1 239 ? 41.434 10.858 -45.229 1.00 96.00 239 LEU A O 1
ATOM 1945 N N . ILE A 1 240 ? 39.397 10.115 -44.638 1.00 94.88 240 ILE A N 1
ATOM 1946 C CA . ILE A 1 240 ? 38.910 9.920 -46.010 1.00 94.88 240 ILE A CA 1
ATOM 1947 C C . ILE A 1 240 ? 38.824 11.267 -46.735 1.00 94.88 240 ILE A C 1
ATOM 1949 O O . ILE A 1 240 ? 39.273 11.376 -47.875 1.00 94.88 240 ILE A O 1
ATOM 1953 N N . TYR A 1 241 ? 38.310 12.303 -46.071 1.00 93.75 241 TYR A N 1
ATOM 1954 C CA . TYR A 1 241 ? 38.220 13.653 -46.623 1.00 93.75 241 TYR A CA 1
ATOM 1955 C C . TYR A 1 241 ? 39.599 14.246 -46.951 1.00 93.75 241 TYR A C 1
ATOM 1957 O O . TYR A 1 241 ? 39.797 14.796 -48.032 1.00 93.75 241 TYR A O 1
ATOM 1965 N N . LEU A 1 242 ? 40.586 14.075 -46.066 1.00 91.94 242 LEU A N 1
ATOM 1966 C CA . LEU A 1 242 ? 41.962 14.503 -46.326 1.00 91.94 242 LEU A CA 1
ATOM 1967 C C . LEU A 1 242 ? 42.588 13.738 -47.497 1.00 91.94 242 LEU A C 1
ATOM 1969 O O . LEU A 1 242 ? 43.203 14.357 -48.358 1.00 91.94 242 LEU A O 1
ATOM 1973 N N . ARG A 1 243 ? 42.388 12.415 -47.580 1.00 91.38 243 ARG A N 1
ATOM 1974 C CA . ARG A 1 243 ? 42.834 11.606 -48.731 1.00 91.38 243 ARG A CA 1
ATOM 1975 C C . ARG A 1 243 ? 42.181 12.041 -50.040 1.00 91.38 243 ARG A C 1
ATOM 1977 O O . ARG A 1 243 ? 42.830 12.006 -51.082 1.00 91.38 243 ARG A O 1
ATOM 1984 N N . TYR A 1 244 ? 40.911 12.435 -49.996 1.00 90.75 244 TYR A N 1
ATOM 1985 C CA . TYR A 1 244 ? 40.210 12.988 -51.149 1.00 90.75 244 TYR A CA 1
ATOM 1986 C C . TYR A 1 244 ? 40.848 14.304 -51.611 1.00 90.75 244 TYR A C 1
ATOM 1988 O O . TYR A 1 244 ? 41.132 14.450 -52.798 1.00 90.75 244 TYR A O 1
ATOM 1996 N N . LEU A 1 245 ? 41.123 15.228 -50.683 1.00 87.31 245 LEU A N 1
ATOM 1997 C CA . LEU A 1 245 ? 41.784 16.495 -51.000 1.00 87.31 245 LEU A CA 1
ATOM 1998 C C . LEU A 1 245 ? 43.193 16.285 -51.557 1.00 87.31 245 LEU A C 1
ATOM 2000 O O . LEU A 1 245 ? 43.501 16.839 -52.604 1.00 87.31 245 LEU A O 1
ATOM 2004 N N . ASP A 1 246 ? 44.019 15.467 -50.907 1.00 88.44 246 ASP A N 1
ATOM 2005 C CA . ASP A 1 246 ? 45.387 15.144 -51.338 1.00 88.44 246 ASP A CA 1
ATOM 2006 C C . ASP A 1 246 ? 45.417 14.659 -52.798 1.00 88.44 246 ASP A C 1
ATOM 2008 O O . ASP A 1 246 ? 46.097 15.226 -53.652 1.00 88.44 246 ASP A O 1
ATOM 2012 N N . ARG A 1 247 ? 44.539 13.704 -53.130 1.00 81.25 247 ARG A N 1
ATOM 2013 C CA . ARG A 1 247 ? 44.395 13.178 -54.493 1.00 81.25 247 ARG A CA 1
ATOM 2014 C C . ARG A 1 247 ? 43.890 14.222 -55.494 1.00 81.25 247 ARG A C 1
ATOM 2016 O O . ARG A 1 247 ? 44.262 14.185 -56.665 1.00 81.25 247 ARG A O 1
ATOM 2023 N N . HIS A 1 248 ? 43.029 15.137 -55.057 1.00 76.44 248 HIS A N 1
ATOM 2024 C CA . HIS A 1 248 ? 42.517 16.216 -55.899 1.00 76.44 248 HIS A CA 1
ATOM 2025 C C . HIS A 1 248 ? 43.569 17.315 -56.130 1.00 76.44 248 HIS A C 1
ATOM 2027 O O . HIS A 1 248 ? 43.609 17.901 -57.210 1.00 76.44 248 HIS A O 1
ATOM 2033 N N . TYR A 1 249 ? 44.435 17.600 -55.155 1.00 68.44 249 TYR A N 1
ATOM 2034 C CA . TYR A 1 249 ? 45.515 18.577 -55.304 1.00 68.44 249 TYR A CA 1
ATOM 2035 C C . TYR A 1 249 ? 46.684 18.031 -56.129 1.00 68.44 249 TYR A C 1
ATOM 2037 O O . TYR A 1 249 ? 47.176 18.768 -56.980 1.00 68.44 249 TYR A O 1
ATOM 2045 N N . GLU A 1 250 ? 47.050 16.749 -55.997 1.00 63.41 250 GLU A N 1
ATOM 2046 C CA . GLU A 1 250 ? 48.021 16.118 -56.910 1.00 63.41 250 GLU A CA 1
ATOM 2047 C C . GLU A 1 250 ? 47.557 16.167 -58.375 1.00 63.41 250 GLU A C 1
ATOM 2049 O O . GLU A 1 250 ? 48.365 16.386 -59.277 1.00 63.41 250 GLU A O 1
ATOM 2054 N N . PHE A 1 251 ? 46.250 16.030 -58.628 1.00 59.84 251 PHE A N 1
ATOM 2055 C CA . PHE A 1 251 ? 45.680 16.175 -59.972 1.00 59.84 251 PHE A CA 1
ATOM 2056 C C . PHE A 1 251 ? 45.801 17.608 -60.523 1.00 59.84 251 PHE A C 1
ATOM 2058 O O . PHE A 1 251 ? 45.968 17.793 -61.728 1.00 59.84 251 PHE A O 1
ATOM 2065 N N . ILE A 1 252 ? 45.743 18.626 -59.658 1.00 58.28 252 ILE A N 1
ATOM 2066 C CA . ILE A 1 252 ? 45.918 20.034 -60.052 1.00 58.28 252 ILE A CA 1
ATOM 2067 C C . ILE A 1 252 ? 47.406 20.356 -60.288 1.00 58.28 252 ILE A C 1
ATOM 2069 O O . ILE A 1 252 ? 47.724 21.187 -61.138 1.00 58.28 252 ILE A O 1
ATOM 2073 N N . THR A 1 253 ? 48.333 19.679 -59.604 1.00 48.75 253 THR A N 1
ATOM 2074 C CA . THR A 1 253 ? 49.786 19.842 -59.778 1.00 48.75 253 THR A CA 1
ATOM 2075 C C . THR A 1 253 ? 50.385 18.810 -60.745 1.00 48.75 253 THR A C 1
ATOM 2077 O O . THR A 1 253 ? 51.250 18.022 -60.373 1.00 48.75 253 THR A O 1
ATOM 2080 N N . SER A 1 254 ? 49.971 18.824 -62.013 1.00 41.56 254 SER A N 1
ATOM 2081 C CA . SER A 1 254 ? 50.783 18.278 -63.120 1.00 41.56 254 SER A CA 1
ATOM 2082 C C . SER A 1 254 ? 51.582 19.428 -63.765 1.00 41.56 254 SER A C 1
ATOM 2084 O O . SER A 1 254 ? 51.107 20.565 -63.730 1.00 41.56 254 SER A O 1
ATOM 2086 N N . PRO A 1 255 ? 52.812 19.221 -64.283 1.00 50.53 255 PRO A N 1
ATOM 2087 C CA . PRO A 1 255 ? 53.802 20.286 -64.395 1.00 50.53 255 PRO A CA 1
ATOM 2088 C C . PRO A 1 255 ? 53.395 21.306 -65.460 1.00 50.53 255 PRO A C 1
ATOM 2090 O O . PRO A 1 255 ? 53.463 21.041 -66.660 1.00 50.53 255 PRO A O 1
ATOM 2093 N N . ALA A 1 256 ? 53.010 22.503 -65.019 1.00 44.09 256 ALA A N 1
ATOM 2094 C CA . ALA A 1 256 ? 52.932 23.652 -65.901 1.00 44.09 256 ALA A CA 1
ATOM 2095 C C . ALA A 1 256 ? 54.344 23.940 -66.428 1.00 44.09 256 ALA A C 1
ATOM 2097 O O . ALA A 1 256 ? 55.269 24.267 -65.686 1.00 44.09 256 ALA A O 1
ATOM 2098 N N . HIS A 1 257 ? 54.495 23.745 -67.731 1.00 44.91 257 HIS A N 1
ATOM 2099 C CA . HIS A 1 257 ? 55.677 24.048 -68.515 1.00 44.91 257 HIS A CA 1
ATOM 2100 C C . HIS A 1 257 ? 56.054 25.525 -68.303 1.00 44.91 257 HIS A C 1
ATOM 2102 O O . HIS A 1 257 ? 55.367 26.422 -68.792 1.00 44.91 257 HIS A O 1
ATOM 2108 N N . PHE A 1 258 ? 57.118 25.795 -67.544 1.00 43.78 258 PHE A N 1
ATOM 2109 C CA . PHE A 1 258 ? 57.693 27.137 -67.480 1.00 43.78 258 PHE A CA 1
ATOM 2110 C C . PHE A 1 258 ? 58.299 27.462 -68.856 1.00 43.78 258 PHE A C 1
ATOM 2112 O O . PHE A 1 258 ? 59.155 26.703 -69.321 1.00 43.78 258 PHE A O 1
ATOM 2119 N N . PRO A 1 259 ? 57.895 28.552 -69.536 1.00 33.97 259 PRO A N 1
ATOM 2120 C CA . PRO A 1 259 ? 58.572 28.962 -70.757 1.00 33.97 259 PRO A CA 1
ATOM 2121 C C . PRO A 1 259 ? 59.990 29.434 -70.396 1.00 33.97 259 PRO A C 1
ATOM 2123 O O . PRO A 1 259 ? 60.177 30.054 -69.344 1.00 33.97 259 PRO A O 1
ATOM 2126 N N . PRO A 1 260 ? 61.010 29.155 -71.227 1.00 39.38 260 PRO A N 1
ATOM 2127 C CA . PRO A 1 260 ? 62.369 29.556 -70.911 1.00 39.38 260 PRO A CA 1
ATOM 2128 C C . PRO A 1 260 ? 62.461 31.082 -70.917 1.00 39.38 260 PRO A C 1
ATOM 2130 O O . PRO A 1 260 ? 61.974 31.753 -71.833 1.00 39.38 260 PRO A O 1
ATOM 2133 N N . LEU A 1 261 ? 63.099 31.622 -69.879 1.00 40.34 261 LEU A N 1
ATOM 2134 C CA . LEU A 1 261 ? 63.420 33.038 -69.768 1.00 40.34 261 LEU A CA 1
ATOM 2135 C C . LEU A 1 261 ? 64.287 33.426 -70.978 1.00 40.34 261 LEU A C 1
ATOM 2137 O O . LEU A 1 261 ? 65.415 32.954 -71.124 1.00 40.34 261 LEU A O 1
ATOM 2141 N N . LYS A 1 262 ? 63.752 34.265 -71.871 1.00 35.41 262 LYS A N 1
ATOM 2142 C CA . LYS A 1 262 ? 64.537 34.881 -72.945 1.00 35.41 262 LYS A CA 1
ATOM 2143 C C . LYS A 1 262 ? 65.610 35.755 -72.301 1.00 35.41 262 LYS A C 1
ATOM 2145 O O . LYS A 1 262 ? 65.281 36.739 -71.643 1.00 35.41 262 LYS A O 1
ATOM 2150 N N . ALA A 1 263 ? 66.872 35.397 -72.520 1.00 45.06 263 ALA A N 1
ATOM 2151 C CA . ALA A 1 263 ? 68.000 36.272 -72.252 1.00 45.06 263 ALA A CA 1
ATOM 2152 C C . ALA A 1 263 ? 67.791 37.591 -73.012 1.00 45.06 263 ALA A C 1
ATOM 2154 O O . ALA A 1 263 ? 67.602 37.588 -74.231 1.00 45.06 263 ALA A O 1
ATOM 2155 N N . ARG A 1 264 ? 67.776 38.705 -72.280 1.00 35.94 264 ARG A N 1
ATOM 2156 C CA . ARG A 1 264 ? 67.900 40.046 -72.843 1.00 35.94 264 ARG A CA 1
ATOM 2157 C C . ARG A 1 264 ? 69.053 40.741 -72.134 1.00 35.94 264 ARG A C 1
ATOM 2159 O O . ARG A 1 264 ? 69.226 40.584 -70.930 1.00 35.94 264 ARG A O 1
ATOM 2166 N N . ASP A 1 265 ? 69.848 41.399 -72.959 1.00 33.22 265 ASP A N 1
ATOM 2167 C CA . ASP A 1 265 ? 71.246 41.736 -72.755 1.00 33.22 265 ASP A CA 1
ATOM 2168 C C . ASP A 1 265 ? 71.564 42.663 -71.580 1.00 33.22 265 ASP A C 1
ATOM 2170 O O . ASP A 1 265 ? 70.748 43.456 -71.115 1.00 33.22 265 ASP A O 1
ATOM 2174 N N . MET A 1 266 ? 72.824 42.537 -71.166 1.00 40.12 266 MET A N 1
ATOM 2175 C CA . MET A 1 266 ? 73.550 43.349 -70.200 1.00 40.12 266 MET A CA 1
ATOM 2176 C C . MET A 1 266 ? 73.455 44.851 -70.503 1.00 40.12 266 MET A C 1
ATOM 2178 O O . MET A 1 266 ? 73.926 45.296 -71.549 1.00 40.12 266 MET A O 1
ATOM 2182 N N . ALA A 1 267 ? 72.977 45.631 -69.537 1.00 36.47 267 ALA A N 1
ATOM 2183 C CA . ALA A 1 267 ? 73.569 46.910 -69.147 1.00 36.47 267 ALA A CA 1
ATOM 2184 C C . ALA A 1 267 ? 72.927 47.384 -67.834 1.00 36.47 267 ALA A C 1
ATOM 2186 O O . ALA A 1 267 ? 71.724 47.245 -67.649 1.00 36.47 267 ALA A O 1
ATOM 2187 N N . GLU A 1 268 ? 73.758 47.963 -66.968 1.00 36.31 268 GLU A N 1
ATOM 2188 C CA . GLU A 1 268 ? 73.411 48.656 -65.716 1.00 36.31 268 GLU A CA 1
ATOM 2189 C C . GLU A 1 268 ? 73.192 47.775 -64.477 1.00 36.31 268 GLU A C 1
ATOM 2191 O O . GLU A 1 268 ? 72.200 47.832 -63.757 1.00 36.31 268 GLU A O 1
ATOM 2196 N N . GLU A 1 269 ? 74.245 47.022 -64.156 1.00 39.81 269 GLU A N 1
ATOM 2197 C CA . GLU A 1 269 ? 74.675 46.891 -62.765 1.00 39.81 269 GLU A CA 1
ATOM 2198 C C . GLU A 1 269 ? 75.194 48.259 -62.264 1.00 39.81 269 GLU A C 1
ATOM 2200 O O . GLU A 1 269 ? 75.977 48.905 -62.961 1.00 39.81 269 GLU A O 1
ATOM 2205 N N . LYS A 1 270 ? 74.828 48.609 -61.021 1.00 36.81 270 LYS A N 1
ATOM 2206 C CA . LYS A 1 270 ? 75.353 49.679 -60.137 1.00 36.81 270 LYS A CA 1
ATOM 2207 C C . LYS A 1 270 ? 74.639 51.033 -60.125 1.00 36.81 270 LYS A C 1
ATOM 2209 O O . LYS A 1 270 ? 75.057 51.969 -60.786 1.00 36.81 270 LYS A O 1
ATOM 2214 N N . GLU A 1 271 ? 73.685 51.137 -59.201 1.00 31.38 271 GLU A N 1
ATOM 2215 C CA . GLU A 1 271 ? 73.505 52.179 -58.164 1.00 31.38 271 GLU A CA 1
ATOM 2216 C C . GLU A 1 271 ? 72.105 51.924 -57.560 1.00 31.38 271 GLU A C 1
ATOM 2218 O O . GLU A 1 271 ? 71.159 51.717 -58.301 1.00 31.38 271 GLU A O 1
ATOM 2223 N N . LEU A 1 272 ? 71.807 51.806 -56.267 1.00 28.16 272 LEU A N 1
ATOM 2224 C CA . LEU A 1 272 ? 72.390 52.284 -55.024 1.00 28.16 272 LEU A CA 1
ATOM 2225 C C . LEU A 1 272 ? 71.861 51.388 -53.888 1.00 28.16 272 LEU A C 1
ATOM 2227 O O . LEU A 1 272 ? 70.658 51.170 -53.751 1.00 28.16 272 LEU A O 1
ATOM 2231 N N . LEU A 1 273 ? 72.755 50.931 -53.015 1.00 39.12 273 LEU A N 1
ATOM 2232 C CA . LEU A 1 273 ? 72.392 50.468 -51.678 1.00 39.12 273 LEU A CA 1
ATOM 2233 C C . LEU A 1 273 ? 71.843 51.656 -50.870 1.00 39.12 273 LEU A C 1
ATOM 2235 O O . LEU A 1 273 ? 72.635 52.501 -50.450 1.00 39.12 273 LEU A O 1
ATOM 2239 N N . ARG A 1 274 ? 70.535 51.719 -50.578 1.00 32.25 274 ARG A N 1
ATOM 2240 C CA . ARG A 1 274 ? 70.047 52.439 -49.386 1.00 32.25 274 ARG A CA 1
ATOM 2241 C C . ARG A 1 274 ? 68.630 52.044 -48.945 1.00 32.25 274 ARG A C 1
ATOM 2243 O O . ARG A 1 274 ? 67.703 52.022 -49.738 1.00 32.25 274 ARG A O 1
ATOM 2250 N N . SER A 1 275 ? 68.532 51.845 -47.628 1.00 30.23 275 SER A N 1
ATOM 2251 C CA . SER A 1 275 ? 67.363 51.915 -46.730 1.00 30.23 275 SER A CA 1
ATOM 2252 C C . SER A 1 275 ? 66.277 50.831 -46.768 1.00 30.23 275 SER A C 1
ATOM 2254 O O . SER A 1 275 ? 65.395 50.818 -47.615 1.00 30.23 275 SER A O 1
ATOM 2256 N N . GLN A 1 276 ? 66.320 50.007 -45.713 1.00 41.91 276 GLN A N 1
ATOM 2257 C CA . GLN A 1 276 ? 65.193 49.534 -44.894 1.00 41.91 276 GLN A CA 1
ATOM 2258 C C . GLN A 1 276 ? 63.844 50.245 -45.119 1.00 41.91 276 GLN A C 1
ATOM 2260 O O . GLN A 1 276 ? 63.745 51.460 -44.962 1.00 41.91 276 GLN A O 1
ATOM 2265 N N . GLY A 1 277 ? 62.796 49.441 -45.297 1.00 32.16 277 GLY A N 1
ATOM 2266 C CA . GLY A 1 277 ? 61.398 49.826 -45.126 1.00 32.16 277 GLY A CA 1
ATOM 2267 C C . GLY A 1 277 ? 60.524 48.575 -45.046 1.00 32.16 277 GLY A C 1
ATOM 2268 O O . GLY A 1 277 ? 60.454 47.806 -45.996 1.00 32.16 277 GLY A O 1
ATOM 2269 N N . ILE A 1 278 ? 59.930 48.338 -43.878 1.00 41.69 278 ILE A N 1
ATOM 2270 C CA . ILE A 1 278 ? 58.907 47.316 -43.632 1.00 41.69 278 ILE A CA 1
ATOM 2271 C C . ILE A 1 278 ? 57.628 47.768 -44.346 1.00 41.69 278 ILE A C 1
ATOM 2273 O O . ILE A 1 278 ? 57.151 48.861 -44.055 1.00 41.69 278 ILE A O 1
ATOM 2277 N N . GLU A 1 279 ? 57.046 46.936 -45.211 1.00 34.59 279 GLU A N 1
ATOM 2278 C CA . GLU A 1 279 ? 55.684 47.149 -45.715 1.00 34.59 279 GLU A CA 1
ATOM 2279 C C . GLU A 1 279 ? 54.779 45.969 -45.351 1.00 34.59 279 GLU A C 1
ATOM 2281 O O . GLU A 1 279 ? 54.945 44.839 -45.813 1.00 34.59 279 GLU A O 1
ATOM 2286 N N . CYS A 1 280 ? 53.833 46.273 -44.461 1.00 32.88 280 CYS A N 1
ATOM 2287 C CA . CYS A 1 280 ? 52.680 45.465 -44.100 1.00 32.88 280 CYS A CA 1
ATOM 2288 C C . CYS A 1 280 ? 51.704 45.356 -45.278 1.00 32.88 280 CYS A C 1
ATOM 2290 O O . CYS A 1 280 ? 51.440 46.349 -45.952 1.00 32.88 280 CYS A O 1
ATOM 2292 N N . TYR A 1 281 ? 51.068 44.196 -45.444 1.00 37.47 281 TYR A N 1
ATOM 2293 C CA . TYR A 1 281 ? 49.884 44.047 -46.296 1.00 37.47 281 TYR A CA 1
ATOM 2294 C C . TYR A 1 281 ? 48.650 43.828 -45.411 1.00 37.47 281 TYR A C 1
ATOM 2296 O O . TYR A 1 281 ? 48.618 42.914 -44.585 1.00 37.47 281 TYR A O 1
ATOM 2304 N N . GLU A 1 282 ? 47.646 44.691 -45.574 1.00 33.25 282 GLU A N 1
ATOM 2305 C CA . GLU A 1 282 ? 46.351 44.631 -44.892 1.00 33.25 282 GLU A CA 1
ATOM 2306 C C . GLU A 1 282 ? 45.518 43.410 -45.320 1.00 33.25 282 GLU A C 1
ATOM 2308 O O . GLU A 1 282 ? 45.327 43.140 -46.508 1.00 33.25 282 GLU A O 1
ATOM 2313 N N . LEU A 1 283 ? 44.929 42.715 -44.342 1.00 36.66 283 LEU A N 1
ATOM 2314 C CA . LEU A 1 283 ? 43.877 41.721 -44.564 1.00 36.66 283 LEU A CA 1
ATOM 2315 C C . LEU A 1 283 ? 42.540 42.431 -44.823 1.00 36.66 283 LEU A C 1
ATOM 2317 O O . LEU A 1 283 ? 41.861 42.892 -43.904 1.00 36.66 283 LEU A O 1
ATOM 2321 N N . ARG A 1 284 ? 42.142 42.492 -46.096 1.00 32.81 284 ARG A N 1
ATOM 2322 C CA . ARG A 1 284 ? 40.811 42.937 -46.525 1.00 32.81 284 ARG A CA 1
ATOM 2323 C C . ARG A 1 284 ? 39.758 41.908 -46.095 1.00 32.81 284 ARG A C 1
ATOM 2325 O O . ARG A 1 284 ? 39.635 40.843 -46.691 1.00 32.81 284 ARG A O 1
ATOM 2332 N N . SER A 1 285 ? 38.985 42.254 -45.068 1.00 42.72 285 SER A N 1
ATOM 2333 C CA . SER A 1 285 ? 37.771 41.542 -44.657 1.00 42.72 285 SER A CA 1
ATOM 2334 C C . SER A 1 285 ? 36.755 41.489 -45.806 1.00 42.72 285 SER A C 1
ATOM 2336 O O . SER A 1 285 ? 36.333 42.533 -46.308 1.00 42.72 285 SER A O 1
ATOM 2338 N N . GLN A 1 286 ? 36.343 40.285 -46.213 1.00 34.38 286 GLN A N 1
ATOM 2339 C CA . GLN A 1 286 ? 35.173 40.070 -47.066 1.00 34.38 286 GLN A CA 1
ATOM 2340 C C . GLN A 1 286 ? 34.207 39.057 -46.432 1.00 34.38 286 GLN A C 1
ATOM 2342 O O . GLN A 1 286 ? 34.426 37.853 -46.431 1.00 34.38 286 GLN A O 1
ATOM 2347 N N . GLN A 1 287 ? 33.119 39.641 -45.922 1.00 37.03 287 GLN A N 1
ATOM 2348 C CA . GLN A 1 287 ? 31.721 39.215 -46.035 1.00 37.03 287 GLN A CA 1
ATOM 2349 C C . GLN A 1 287 ? 31.255 37.906 -45.371 1.00 37.03 287 GLN A C 1
ATOM 2351 O O . GLN A 1 287 ? 31.235 36.819 -45.937 1.00 37.03 287 GLN A O 1
ATOM 2356 N N . ILE A 1 288 ? 30.695 38.114 -44.177 1.00 39.03 288 ILE A N 1
ATOM 2357 C CA . ILE A 1 288 ? 29.714 37.272 -43.491 1.00 39.03 288 ILE A CA 1
ATOM 2358 C C . ILE A 1 288 ? 28.443 37.173 -44.354 1.00 39.03 288 ILE A C 1
ATOM 2360 O O . ILE A 1 288 ? 27.696 38.147 -44.472 1.00 39.03 288 ILE A O 1
ATOM 2364 N N . CYS A 1 289 ? 28.156 35.993 -44.906 1.00 31.47 289 CYS A N 1
ATOM 2365 C CA . CYS A 1 289 ? 26.810 35.637 -45.357 1.00 31.47 289 CYS A CA 1
ATOM 2366 C C . CYS A 1 289 ? 26.019 35.078 -44.168 1.00 31.47 289 CYS A C 1
ATOM 2368 O O . CYS A 1 289 ? 26.339 34.021 -43.627 1.00 31.47 289 CYS A O 1
ATOM 2370 N N . LYS A 1 290 ? 24.985 35.819 -43.760 1.00 32.38 290 LYS A N 1
ATOM 2371 C CA . LYS A 1 290 ? 23.960 35.387 -42.807 1.00 32.38 290 LYS A CA 1
ATOM 2372 C C . LYS A 1 290 ? 23.150 34.240 -43.418 1.00 32.38 290 LYS A C 1
ATOM 2374 O O . LYS A 1 290 ? 22.609 34.396 -44.510 1.00 32.38 290 LYS A O 1
ATOM 2379 N N . ILE A 1 291 ? 23.028 33.130 -42.695 1.00 34.34 291 ILE A N 1
ATOM 2380 C CA . ILE A 1 291 ? 22.026 32.093 -42.960 1.00 34.34 291 ILE A CA 1
ATOM 2381 C C . ILE A 1 291 ? 20.800 32.428 -42.105 1.00 34.34 291 ILE A C 1
ATOM 2383 O O . ILE A 1 291 ? 20.927 32.637 -40.900 1.00 34.34 291 ILE A O 1
ATOM 2387 N N . TYR A 1 292 ? 19.640 32.530 -42.753 1.00 34.66 292 TYR A N 1
ATOM 2388 C CA . TYR A 1 292 ? 18.335 32.667 -42.109 1.00 34.66 292 TYR A CA 1
ATOM 2389 C C . TYR A 1 292 ? 17.919 31.346 -41.449 1.00 34.66 292 TYR A C 1
ATOM 2391 O O . TYR A 1 292 ? 17.900 30.319 -42.130 1.00 34.66 292 TYR A O 1
ATOM 2399 N N . VAL A 1 293 ? 17.519 31.417 -40.176 1.00 35.28 293 VAL A N 1
ATOM 2400 C CA . VAL A 1 293 ? 16.364 30.711 -39.587 1.00 35.28 293 VAL A CA 1
ATOM 2401 C C . VAL A 1 293 ? 15.665 31.703 -38.667 1.00 35.28 293 VAL A C 1
ATOM 2403 O O . VAL A 1 293 ? 16.392 32.384 -37.907 1.00 35.28 293 VAL A O 1
#

Foldseek 3Di:
DDDFDKDKDWDWDADPVLRDIKIWMWIDTPVRHTDDLVVVLVPDDPVCNVVCVVPVCQAWDWDQDPVPRDITIIGHRNCVCVVCVVVVLPPFPWDKDWDWDDDPPDLFIKIKIWTKTWDDPDPPWIKIFTQWIFIDTSNHTQFIWGFDLGMDILQAKEWEQKAWCPPDPDHRTDTPDPPGRNVVDTDMDGGDIDHRHDDDPVDGGHYDYSDDPDDPVRVVVVVVVVVVVVVVVVVVVVVVVVVVVVVVVVVVPDPDDDDDDDDDDDDDDDDDDDDDDDDDDDDDDDDDDDDDD

Secondary structure (DSSP, 8-state):
---PPEEEEEEEEEETTTTEEEEEEEEEETTSPBPPHHHHHHTS-HHHHHHHHH-GGGTEEEEE-TTT-SEEEEE-GGGHHHHHHHHHHH--EEEEEEEEES-TT-S--EEEEEEEEEEEEETTEEEEEEEEEEEEETTEEEEEEEE-S-EEETTSEEEEEEEE-SSSTT--EEES-SSSSGGG---EEEEEEE--S---TTS---EEESS-SS-HHHHHHHHHHHHHHHHHHHHHHHHHHHHHHHHHHHHH-S---PPP-----------------------------PPP-

Radius of gyration: 43.82 Å; chains: 1; bounding box: 110×83×118 Å